Protein AF-D5GPK4-F1 (afdb_monomer_lite)

pLDDT: mean 75.56, std 11.12, range [36.12, 92.94]

Secondary structure (DSSP, 8-state):
--TTHHHHHHHHHHHHHHHHHHHHHHT---TT-BEEEE-TT-SSGGGTT-EEEEETTEEEEE-TT-SS--B---EEETTEEEEEPTT--TT-EEEEEEEEPSSSTTEEEEEEEESSPPTT-B---EEEEE-TTS-EEEEETTB--EEEEE-SSTT-EEEEEEE--TTS-BS----EEEE----

Organism: Tuber melanosporum (strain Mel28) (NCBI:txid656061)

Sequence (183 aa):
MNLQRPHYLFSLLLLLILHTASTTARCTINYNTSFSLTTDRSLNPDLNNLHPYLSNSQLTISPPDRPFPVSVIPFFRGGSIYRYADGGAPEDLEQGYLEKNPGGPDTGYVFKFSSRVPTGAITGRFEIGCSEQGRHILSLNGDLRWQACRGGYRREWRISRGVSDRDCPAADLWFWIDYVRPL

Radius of gyration: 19.68 Å; chains: 1; bounding box: 43×66×55 Å

Structure (mmCIF, N/CA/C/O backbone):
data_AF-D5GPK4-F1
#
_entry.id   AF-D5GPK4-F1
#
loop_
_atom_site.group_PDB
_atom_site.id
_atom_site.type_symbol
_atom_site.label_atom_id
_atom_site.label_alt_id
_atom_site.label_comp_id
_atom_site.label_asym_id
_atom_site.label_entity_id
_atom_site.label_seq_id
_atom_site.pdbx_PDB_ins_code
_atom_site.Cartn_x
_atom_site.Cartn_y
_atom_site.Cartn_z
_atom_site.occupancy
_atom_site.B_iso_or_equiv
_atom_site.auth_seq_id
_atom_site.auth_comp_id
_atom_site.auth_asym_id
_atom_site.auth_atom_id
_atom_site.pdbx_PDB_model_num
ATOM 1 N N . MET A 1 1 ? -22.801 -46.225 34.393 1.00 42.22 1 MET A N 1
ATOM 2 C CA . MET A 1 1 ? -23.344 -45.051 33.671 1.00 42.22 1 MET A CA 1
ATOM 3 C C . MET A 1 1 ? -22.300 -43.943 33.729 1.00 42.22 1 MET A C 1
ATOM 5 O O . MET A 1 1 ? -22.024 -43.443 34.808 1.00 42.22 1 MET A O 1
ATOM 9 N N . ASN A 1 2 ? -21.646 -43.642 32.603 1.00 47.47 2 ASN A N 1
ATOM 10 C CA . ASN A 1 2 ? -20.556 -42.660 32.522 1.00 47.47 2 ASN A CA 1
ATOM 11 C C . ASN A 1 2 ? -21.124 -41.241 32.359 1.00 47.47 2 ASN A C 1
ATOM 13 O O . ASN A 1 2 ? -21.414 -40.809 31.247 1.00 47.47 2 ASN A O 1
ATOM 17 N N . LEU A 1 3 ? -21.281 -40.522 33.473 1.00 51.38 3 LEU A N 1
ATOM 18 C CA . LEU A 1 3 ? -21.814 -39.151 33.539 1.00 51.38 3 LEU A CA 1
ATOM 19 C C . LEU A 1 3 ? -20.760 -38.043 33.319 1.00 51.38 3 LEU A C 1
ATOM 21 O O . LEU A 1 3 ? -21.053 -36.874 33.528 1.00 51.38 3 LEU A O 1
ATOM 25 N N . GLN A 1 4 ? -19.544 -38.366 32.866 1.00 55.06 4 GLN A N 1
ATOM 26 C CA . GLN A 1 4 ? -18.461 -37.380 32.698 1.00 55.06 4 GLN A CA 1
ATOM 27 C C . GLN A 1 4 ? -18.470 -36.611 31.361 1.00 55.06 4 GLN A C 1
ATOM 29 O O . GLN A 1 4 ? -17.763 -35.618 31.226 1.00 55.06 4 GLN A O 1
ATOM 34 N N . ARG A 1 5 ? -19.273 -37.007 30.363 1.00 53.59 5 ARG A N 1
ATOM 35 C CA . ARG A 1 5 ? -19.280 -36.369 29.026 1.00 53.59 5 ARG A CA 1
ATOM 36 C C . ARG A 1 5 ? -19.838 -34.931 28.914 1.00 53.59 5 ARG A C 1
ATOM 38 O O . ARG A 1 5 ? -19.325 -34.214 28.055 1.00 53.59 5 ARG A O 1
ATOM 45 N N . PRO A 1 6 ? -20.834 -34.461 29.695 1.00 58.91 6 PRO A N 1
ATOM 46 C CA . PRO A 1 6 ? -21.423 -33.139 29.455 1.00 58.91 6 PRO A CA 1
ATOM 47 C C . PRO A 1 6 ? -20.494 -31.989 29.872 1.00 58.91 6 PRO A C 1
ATOM 49 O O . PRO A 1 6 ? -20.529 -30.924 29.258 1.00 58.91 6 PRO A O 1
ATOM 52 N N . HIS A 1 7 ? -19.615 -32.206 30.857 1.00 61.06 7 HIS A N 1
ATOM 53 C CA . HIS A 1 7 ? -18.689 -31.174 31.332 1.00 61.06 7 HIS A CA 1
ATOM 54 C C . HIS A 1 7 ? -17.600 -30.837 30.309 1.00 61.06 7 HIS A C 1
ATOM 56 O O . HIS A 1 7 ? -17.325 -29.661 30.091 1.00 61.06 7 HIS A O 1
ATOM 62 N N . TYR A 1 8 ? -17.046 -31.833 29.609 1.00 65.88 8 TYR A N 1
ATOM 63 C CA . TYR A 1 8 ? -16.030 -31.585 28.580 1.00 65.88 8 TYR A CA 1
ATOM 64 C C . TYR A 1 8 ? -16.583 -30.801 27.387 1.00 65.88 8 TYR A C 1
ATOM 66 O O . TYR A 1 8 ? -15.912 -29.897 26.900 1.00 65.88 8 TYR A O 1
ATOM 74 N N . LEU A 1 9 ? -17.812 -31.099 26.947 1.00 71.38 9 LEU A N 1
ATOM 75 C CA . LEU A 1 9 ? -18.463 -30.371 25.852 1.00 71.38 9 LEU A CA 1
ATOM 76 C C . LEU A 1 9 ? -18.756 -28.916 26.231 1.00 71.38 9 LEU A C 1
ATOM 78 O O . LEU A 1 9 ? -18.518 -28.019 25.428 1.00 71.38 9 LEU A O 1
ATOM 82 N N . PHE A 1 10 ? -19.215 -28.676 27.462 1.00 74.31 10 PHE A N 1
ATOM 83 C CA . PHE A 1 10 ? -19.476 -27.325 27.955 1.00 74.31 10 PHE A CA 1
ATOM 84 C C . PHE A 1 10 ? -18.188 -26.497 28.077 1.00 74.31 10 PHE A C 1
ATOM 86 O O . PHE A 1 10 ? -18.151 -25.353 27.630 1.00 74.31 10 PHE A O 1
ATOM 93 N N . SER A 1 11 ? -17.106 -27.079 28.606 1.00 74.25 11 SER A N 1
ATOM 94 C CA . SER A 1 11 ? -15.801 -26.408 28.686 1.00 74.25 11 SER A CA 1
ATOM 95 C C . SER A 1 11 ? -15.209 -26.104 27.308 1.00 74.25 11 SER A C 1
ATOM 97 O O . SER A 1 11 ? -14.670 -25.016 27.112 1.00 74.25 11 SER A O 1
ATOM 99 N N . LEU A 1 12 ? -15.338 -27.022 26.342 1.00 77.00 12 LEU A N 1
ATOM 100 C CA . LEU A 1 12 ? -14.876 -26.797 24.968 1.00 77.00 12 LEU A CA 1
ATOM 101 C C . LEU A 1 12 ? -15.657 -25.662 24.296 1.00 77.00 12 LEU A C 1
ATOM 103 O O . LEU A 1 12 ? -15.060 -24.796 23.661 1.00 77.00 12 LEU A O 1
ATOM 107 N N . LEU A 1 13 ? -16.981 -25.641 24.478 1.00 77.62 13 LEU A N 1
ATOM 108 C CA . LEU A 1 13 ? -17.852 -24.593 23.953 1.00 77.62 13 LEU A CA 1
ATOM 109 C C . LEU A 1 13 ? -17.501 -23.225 24.555 1.00 77.62 13 LEU A C 1
ATOM 111 O O . LEU A 1 13 ? -17.383 -22.247 23.824 1.00 77.62 13 LEU A O 1
ATOM 115 N N . LEU A 1 14 ? -17.274 -23.157 25.871 1.00 75.81 14 LEU A N 1
ATOM 116 C CA . LEU A 1 14 ? -16.896 -21.917 26.550 1.00 75.81 14 LEU A CA 1
ATOM 117 C C . LEU A 1 14 ? -15.541 -21.391 26.051 1.00 75.81 14 LEU A C 1
ATOM 119 O O . LEU A 1 14 ? -15.401 -20.200 25.778 1.00 75.81 14 LEU A O 1
ATOM 123 N N . LEU A 1 15 ? -14.559 -22.283 25.879 1.00 73.50 15 LEU A N 1
ATOM 124 C CA . LEU A 1 15 ? -13.250 -21.950 25.315 1.00 73.50 15 LEU A CA 1
ATOM 125 C C . LEU A 1 15 ? -13.370 -21.438 23.876 1.00 73.50 15 LEU A C 1
ATOM 127 O O . LEU A 1 15 ? -12.756 -20.424 23.553 1.00 73.50 15 LEU A O 1
ATOM 131 N N . LEU A 1 16 ? -14.184 -22.078 23.034 1.00 70.94 16 LEU A N 1
ATOM 132 C CA . LEU A 1 16 ? -14.462 -21.632 21.663 1.00 70.94 16 LEU A CA 1
ATOM 133 C C . LEU A 1 16 ? -15.121 -20.244 21.630 1.00 70.94 16 LEU A C 1
ATOM 135 O O . LEU A 1 16 ? -14.704 -19.383 20.855 1.00 70.94 16 LEU A O 1
ATOM 139 N N . ILE A 1 17 ? -16.105 -19.987 22.496 1.00 68.31 17 ILE A N 1
ATOM 140 C CA . ILE A 1 17 ? -16.771 -18.678 22.591 1.00 68.31 17 ILE A CA 1
ATOM 141 C C . ILE A 1 17 ? -15.781 -17.595 23.045 1.00 68.31 17 ILE A C 1
ATOM 143 O O . ILE A 1 17 ? -15.746 -16.509 22.474 1.00 68.31 17 ILE A O 1
ATOM 147 N N . LEU A 1 18 ? -14.925 -17.891 24.024 1.00 67.25 18 LEU A N 1
ATOM 148 C CA . LEU A 1 18 ? -13.901 -16.953 24.496 1.00 67.25 18 LEU A CA 1
ATOM 149 C C . LEU A 1 18 ? -12.843 -16.659 23.419 1.00 67.25 18 LEU A C 1
ATOM 151 O O . LEU A 1 18 ? -12.446 -15.505 23.250 1.00 67.25 18 LEU A O 1
ATOM 155 N N . HIS A 1 19 ? -12.418 -17.671 22.657 1.00 64.00 19 HIS A N 1
ATOM 156 C CA . HIS A 1 19 ? -11.466 -17.495 21.555 1.00 64.00 19 HIS A CA 1
ATOM 157 C C . HIS A 1 19 ? -12.067 -16.691 20.399 1.00 64.00 19 HIS A C 1
ATOM 159 O O . HIS A 1 19 ? -11.420 -15.771 19.895 1.00 64.00 19 HIS A O 1
ATOM 165 N N . THR A 1 20 ? -13.308 -16.990 20.003 1.00 61.09 20 THR A N 1
ATOM 166 C CA . THR A 1 20 ? -14.013 -16.231 18.958 1.00 61.09 20 THR A CA 1
ATOM 167 C C . THR A 1 20 ? -14.243 -14.788 19.396 1.00 61.09 20 THR A C 1
ATOM 169 O O . THR A 1 20 ? -13.838 -13.880 18.688 1.00 61.09 20 THR A O 1
ATOM 172 N N . ALA A 1 21 ? -14.758 -14.532 20.601 1.00 60.59 21 ALA A N 1
ATOM 173 C CA . ALA A 1 21 ? -14.941 -13.165 21.095 1.00 60.59 21 ALA A CA 1
ATOM 174 C C . ALA A 1 21 ? -13.620 -12.372 21.162 1.00 60.59 21 ALA A C 1
ATOM 176 O O . ALA A 1 21 ? -13.580 -11.200 20.788 1.00 60.59 21 ALA A O 1
ATOM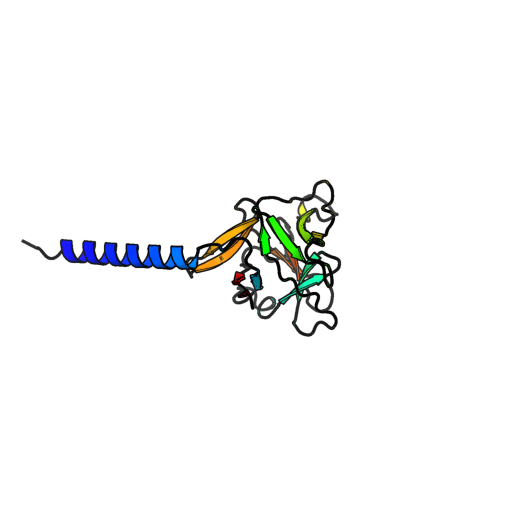 177 N N . SER A 1 22 ? -12.524 -13.009 21.595 1.00 62.12 22 SER A N 1
ATOM 178 C CA . SER A 1 22 ? -11.206 -12.367 21.667 1.00 62.12 22 SER A CA 1
ATOM 179 C C . SER A 1 22 ? -10.635 -12.040 20.286 1.00 62.12 22 SER A C 1
ATOM 181 O O . SER A 1 22 ? -10.088 -10.955 20.090 1.00 62.12 22 SER A O 1
ATOM 183 N N . THR A 1 23 ? -10.785 -12.947 19.319 1.00 59.53 23 THR A N 1
ATOM 184 C CA . THR A 1 23 ? -10.353 -12.706 17.937 1.00 59.53 23 THR A CA 1
ATOM 185 C C . THR A 1 23 ? -11.205 -11.626 17.283 1.00 59.53 23 THR A C 1
ATOM 187 O O . THR A 1 23 ? -10.639 -10.659 16.792 1.00 59.53 23 THR A O 1
ATOM 190 N N . THR A 1 24 ? -12.535 -11.671 17.379 1.00 61.38 24 THR A N 1
ATOM 191 C CA . THR A 1 24 ? -13.408 -10.634 16.797 1.00 61.38 24 THR A CA 1
ATOM 192 C C . THR A 1 24 ? -13.135 -9.242 17.382 1.00 61.38 24 THR A C 1
ATOM 194 O O . THR A 1 24 ? -13.095 -8.260 16.642 1.00 61.38 24 THR A O 1
ATOM 197 N N . ALA A 1 25 ? -12.866 -9.145 18.689 1.00 60.66 25 ALA A N 1
ATOM 198 C CA . ALA A 1 25 ? -12.486 -7.887 19.338 1.00 60.66 25 ALA A CA 1
ATOM 199 C C . ALA A 1 25 ? -11.123 -7.353 18.858 1.00 60.66 25 ALA A C 1
ATOM 201 O O . ALA A 1 25 ? -10.972 -6.151 18.653 1.00 60.66 25 ALA A O 1
ATOM 202 N N . ARG A 1 26 ? -10.136 -8.234 18.636 1.00 65.38 26 ARG A N 1
ATOM 203 C CA . ARG A 1 26 ? -8.839 -7.865 18.033 1.00 65.38 26 ARG A CA 1
ATOM 204 C C . ARG A 1 26 ? -8.973 -7.474 16.561 1.00 65.38 26 ARG A C 1
ATOM 206 O O . ARG A 1 26 ? -8.216 -6.633 16.093 1.00 65.38 26 ARG A O 1
ATOM 213 N N . CYS A 1 27 ? -9.952 -8.055 15.872 1.00 69.88 27 CYS A N 1
ATOM 214 C CA . CYS A 1 27 ? -10.194 -7.887 14.444 1.00 69.88 27 CYS A CA 1
ATOM 215 C C . CYS A 1 27 ? -11.227 -6.791 14.108 1.00 69.88 27 CYS A C 1
ATOM 217 O O . CYS A 1 27 ? -11.810 -6.792 13.022 1.00 69.88 27 CYS A O 1
ATOM 219 N N . THR A 1 28 ? -11.532 -5.888 15.046 1.00 70.75 28 THR A N 1
ATOM 220 C CA . THR A 1 28 ? -12.507 -4.817 14.805 1.00 70.75 28 THR A CA 1
ATOM 221 C C . THR A 1 28 ? -11.815 -3.632 14.137 1.00 70.75 28 THR A C 1
ATOM 223 O O . THR A 1 28 ? -10.932 -2.999 14.715 1.00 70.75 28 THR A O 1
ATOM 226 N N . ILE A 1 29 ? -12.243 -3.321 12.912 1.00 67.12 29 ILE A N 1
ATOM 227 C CA . ILE A 1 29 ? -11.733 -2.189 12.134 1.00 67.12 29 ILE A CA 1
ATOM 228 C C . ILE A 1 29 ? -12.240 -0.882 12.739 1.00 67.12 29 ILE A C 1
ATOM 230 O O . ILE A 1 29 ? -13.447 -0.692 12.893 1.00 67.12 29 ILE A O 1
ATOM 234 N N . ASN A 1 30 ? -11.328 0.057 12.983 1.00 69.94 30 ASN A N 1
ATOM 235 C CA . ASN A 1 30 ? -11.688 1.437 13.276 1.00 69.94 30 ASN A CA 1
ATOM 236 C C . ASN A 1 30 ? -11.544 2.299 12.011 1.00 69.94 30 ASN A C 1
ATOM 238 O O . ASN A 1 30 ? -10.438 2.642 11.585 1.00 69.94 30 ASN A O 1
ATOM 242 N N . TYR A 1 31 ? -12.673 2.613 11.370 1.00 67.50 31 TYR A N 1
ATOM 243 C CA . TYR A 1 31 ? -12.700 3.507 10.212 1.00 67.50 31 TYR A CA 1
ATOM 244 C C . TYR A 1 31 ? -12.227 4.912 10.616 1.00 67.50 31 TYR A C 1
ATOM 246 O O . TYR A 1 31 ? -12.472 5.357 11.731 1.00 67.50 31 TYR A O 1
ATOM 254 N N . ASN A 1 32 ? -11.549 5.622 9.711 1.00 68.88 32 ASN A N 1
ATOM 255 C CA . ASN A 1 32 ? -10.884 6.907 9.971 1.00 68.88 32 ASN A CA 1
ATOM 256 C C . ASN A 1 32 ? -9.717 6.850 10.971 1.00 68.88 32 ASN A C 1
ATOM 258 O O . ASN A 1 32 ? -9.266 7.893 11.438 1.00 68.88 32 ASN A O 1
ATOM 262 N N . THR A 1 33 ? -9.202 5.659 11.284 1.00 72.94 33 THR A N 1
ATOM 263 C CA . THR A 1 33 ? -7.963 5.521 12.056 1.00 72.94 33 THR A CA 1
ATOM 264 C C . THR A 1 33 ? -6.777 5.373 11.117 1.00 72.94 33 THR A C 1
ATOM 266 O O . THR A 1 33 ? -6.815 4.589 10.163 1.00 72.94 33 THR A O 1
ATOM 269 N N . SER A 1 34 ? -5.729 6.140 11.399 1.00 78.62 34 SER A N 1
ATOM 270 C CA . SER A 1 34 ? -4.450 6.023 10.716 1.00 78.62 34 SER A CA 1
ATOM 271 C C . SER A 1 34 ? -3.749 4.719 11.075 1.00 78.62 34 SER A C 1
ATOM 273 O O . SER A 1 34 ? -3.869 4.201 12.187 1.00 78.62 34 SER A O 1
ATOM 275 N N . PHE A 1 35 ? -2.981 4.18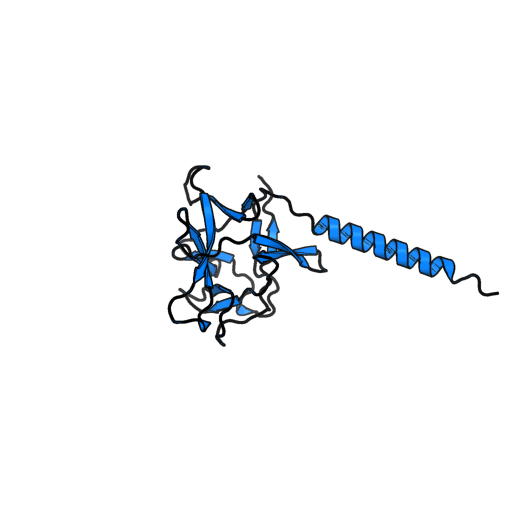1 10.143 1.00 78.19 35 PHE A N 1
ATOM 276 C CA . PHE A 1 35 ? -2.229 2.955 10.354 1.00 78.19 35 PHE A CA 1
ATOM 277 C C . PHE A 1 35 ? -0.889 3.003 9.635 1.00 78.19 35 PHE A C 1
ATOM 279 O O . PHE A 1 35 ? -0.688 3.814 8.738 1.00 78.19 35 PHE A O 1
ATOM 286 N N . SER A 1 36 ? 0.022 2.126 10.037 1.00 79.31 36 SER A N 1
ATOM 287 C CA . SER A 1 36 ? 1.260 1.855 9.316 1.00 79.31 36 SER A CA 1
ATOM 288 C C . SER A 1 36 ? 1.174 0.490 8.646 1.00 79.31 36 SER A C 1
ATOM 290 O O . SER A 1 36 ? 0.587 -0.440 9.201 1.00 79.31 36 SER A O 1
ATOM 292 N N . LEU A 1 37 ? 1.763 0.379 7.457 1.00 78.81 37 LEU A N 1
ATOM 293 C CA . LEU A 1 37 ? 1.979 -0.893 6.776 1.00 78.81 37 LEU A CA 1
ATOM 294 C C . LEU A 1 37 ? 3.328 -1.450 7.227 1.00 78.81 37 LEU A C 1
ATOM 296 O O . LEU A 1 37 ? 4.352 -0.822 6.978 1.00 78.81 37 LEU A O 1
ATOM 300 N N . THR A 1 38 ? 3.352 -2.614 7.865 1.00 75.62 38 THR A N 1
ATOM 301 C CA . THR A 1 38 ? 4.600 -3.247 8.312 1.00 75.62 38 THR A CA 1
ATOM 302 C C . THR A 1 38 ? 4.812 -4.592 7.634 1.00 75.62 38 THR A C 1
ATOM 304 O O . THR A 1 38 ? 3.870 -5.276 7.228 1.00 75.62 38 THR A O 1
ATOM 307 N N . THR A 1 39 ? 6.081 -4.960 7.477 1.00 75.00 39 THR A N 1
ATOM 308 C CA . THR A 1 39 ? 6.520 -6.235 6.888 1.00 75.00 39 THR A CA 1
ATOM 309 C C . THR A 1 39 ? 7.107 -7.179 7.934 1.00 75.00 39 THR A C 1
ATOM 311 O O . THR A 1 39 ? 7.683 -8.211 7.591 1.00 75.00 39 THR A O 1
ATOM 314 N N . ASP A 1 40 ? 6.947 -6.846 9.218 1.00 67.62 40 ASP A N 1
ATOM 315 C CA . ASP A 1 40 ? 7.490 -7.618 10.328 1.00 67.62 40 ASP A CA 1
ATOM 316 C C . ASP A 1 40 ? 6.913 -9.033 10.344 1.00 67.62 40 ASP A C 1
ATOM 318 O O . ASP A 1 40 ? 5.692 -9.222 10.397 1.00 67.62 40 ASP A O 1
ATOM 322 N N . ARG A 1 41 ? 7.811 -10.025 10.384 1.00 70.12 41 ARG A N 1
ATOM 323 C CA . ARG A 1 41 ? 7.522 -11.469 10.299 1.00 70.12 41 ARG A CA 1
ATOM 324 C C . ARG A 1 41 ? 7.180 -11.956 8.891 1.00 70.12 41 ARG A C 1
ATOM 326 O O . ARG A 1 41 ? 6.444 -12.932 8.748 1.00 70.12 41 ARG A O 1
ATOM 333 N N . SER A 1 42 ? 7.720 -11.314 7.857 1.00 71.62 42 SER A N 1
ATOM 334 C CA . SER A 1 42 ? 7.746 -11.932 6.532 1.00 71.62 42 SER A CA 1
ATOM 335 C C . SER A 1 42 ? 8.600 -13.203 6.571 1.00 71.62 42 SER A C 1
ATOM 337 O O . SER A 1 42 ? 9.646 -13.242 7.229 1.00 71.62 42 SER A O 1
ATOM 339 N N . LEU A 1 43 ? 8.162 -14.239 5.846 1.00 72.75 43 LEU A N 1
ATOM 340 C CA . LEU A 1 43 ? 8.967 -15.448 5.634 1.00 72.75 43 LEU A CA 1
ATOM 341 C C . LEU A 1 43 ? 10.203 -15.157 4.769 1.00 72.75 43 LEU A C 1
ATOM 343 O O . LEU A 1 43 ? 11.175 -15.907 4.820 1.00 72.75 43 LEU A O 1
ATOM 347 N N . ASN A 1 44 ? 10.199 -14.043 4.028 1.00 76.12 44 ASN A N 1
ATOM 348 C CA . ASN A 1 44 ? 11.382 -13.532 3.360 1.00 76.12 44 ASN A CA 1
ATOM 349 C C . ASN A 1 44 ? 12.173 -12.610 4.315 1.00 76.12 44 ASN A C 1
ATOM 351 O O . ASN A 1 44 ? 11.716 -11.503 4.617 1.00 76.12 44 ASN A O 1
ATOM 355 N N . PRO A 1 45 ? 13.371 -13.020 4.774 1.00 78.62 45 PRO A N 1
ATOM 356 C CA . PRO A 1 45 ? 14.147 -12.251 5.741 1.00 78.62 45 PRO A CA 1
ATOM 357 C C . PRO A 1 45 ? 14.599 -10.883 5.220 1.00 78.62 45 PRO A C 1
ATOM 359 O O . PRO A 1 45 ? 14.728 -9.963 6.025 1.00 78.62 45 PRO A O 1
ATOM 362 N N . ASP A 1 46 ? 14.771 -10.717 3.903 1.00 79.81 46 ASP A N 1
ATOM 363 C CA . ASP A 1 46 ? 15.185 -9.446 3.289 1.00 79.81 46 ASP A CA 1
ATOM 364 C C . ASP A 1 46 ? 14.126 -8.342 3.424 1.00 79.81 46 ASP A C 1
ATOM 366 O O . ASP A 1 46 ? 14.422 -7.169 3.194 1.00 79.81 46 ASP A O 1
ATOM 370 N N . LEU A 1 47 ? 12.886 -8.721 3.746 1.00 78.50 47 LEU A N 1
ATOM 371 C CA . LEU A 1 47 ? 11.751 -7.809 3.862 1.00 78.50 47 LEU A CA 1
ATOM 372 C C . LEU A 1 47 ? 11.491 -7.382 5.307 1.00 78.50 47 LEU A C 1
ATOM 374 O O . LEU A 1 47 ? 10.734 -6.440 5.528 1.00 78.50 47 LEU A O 1
ATOM 378 N N . ASN A 1 48 ? 12.104 -8.045 6.289 1.00 79.44 48 ASN A N 1
ATOM 379 C CA . ASN A 1 48 ? 11.944 -7.692 7.696 1.00 79.44 48 ASN A CA 1
ATOM 380 C C . ASN A 1 48 ? 12.696 -6.389 8.020 1.00 79.44 48 ASN A C 1
ATOM 382 O O . ASN A 1 48 ? 13.792 -6.153 7.510 1.00 79.44 48 ASN A O 1
ATOM 386 N N . ASN A 1 49 ? 12.134 -5.568 8.915 1.00 77.38 49 ASN A N 1
ATOM 387 C CA . ASN A 1 49 ? 12.660 -4.246 9.296 1.00 77.38 49 ASN A CA 1
ATOM 388 C C . ASN A 1 49 ? 12.686 -3.208 8.154 1.00 77.38 49 ASN A C 1
ATOM 390 O O . ASN A 1 49 ? 13.483 -2.268 8.182 1.00 77.38 49 ASN A O 1
ATOM 394 N N . LEU A 1 50 ? 11.840 -3.380 7.135 1.00 81.44 50 LEU A N 1
ATOM 395 C CA . LEU A 1 50 ? 11.602 -2.352 6.126 1.00 81.44 50 LEU A CA 1
ATOM 396 C C . LEU A 1 50 ? 10.379 -1.518 6.516 1.00 81.44 50 LEU A C 1
ATOM 398 O O . LEU A 1 50 ? 9.420 -2.023 7.097 1.00 81.44 50 LEU A O 1
ATOM 402 N N . HIS A 1 51 ? 10.405 -0.237 6.163 1.00 81.19 51 HIS A N 1
ATOM 403 C CA . HIS A 1 51 ? 9.325 0.704 6.445 1.00 81.19 51 HIS A CA 1
ATOM 404 C C . HIS A 1 51 ? 8.656 1.171 5.148 1.00 81.19 51 HIS A C 1
ATOM 406 O O . HIS A 1 51 ? 9.318 1.217 4.107 1.00 81.19 51 HIS A O 1
ATOM 412 N N . PRO A 1 52 ? 7.356 1.507 5.182 1.00 83.19 52 PRO A N 1
ATOM 413 C CA . PRO A 1 52 ? 6.634 1.984 4.014 1.00 83.19 52 PRO A CA 1
ATOM 414 C C . PRO A 1 52 ? 7.042 3.421 3.663 1.00 83.19 52 PRO A C 1
ATOM 416 O O . PRO A 1 52 ? 7.095 4.292 4.531 1.00 83.19 52 PRO A O 1
ATOM 419 N N . TYR A 1 53 ? 7.265 3.680 2.375 1.00 84.75 53 TYR A N 1
ATOM 420 C CA . TYR A 1 53 ? 7.619 4.996 1.833 1.00 84.75 53 TYR A CA 1
ATOM 421 C C . TYR A 1 53 ? 6.948 5.257 0.485 1.00 84.75 53 TYR A C 1
ATOM 423 O O . TYR A 1 53 ? 6.511 4.321 -0.189 1.00 84.75 53 TYR A O 1
ATOM 431 N N . LEU A 1 54 ? 6.907 6.528 0.069 1.00 85.56 54 LEU A N 1
ATOM 432 C CA . LEU A 1 54 ? 6.621 6.885 -1.321 1.00 85.56 54 LEU A CA 1
ATOM 433 C C . LEU A 1 54 ? 7.902 7.125 -2.129 1.00 85.56 54 LEU A C 1
ATOM 435 O O . LEU A 1 54 ? 8.798 7.885 -1.748 1.00 85.56 54 LEU A O 1
ATOM 439 N N . SER A 1 55 ? 7.949 6.502 -3.301 1.00 84.00 55 SER A N 1
ATOM 440 C CA . SER A 1 55 ? 8.969 6.677 -4.332 1.00 84.00 55 SER A CA 1
ATOM 441 C C . SER A 1 55 ? 8.249 7.071 -5.622 1.00 84.00 55 SER A C 1
ATOM 443 O O . SER A 1 55 ? 7.582 6.242 -6.230 1.00 84.00 55 SER A O 1
ATOM 445 N N . ASN A 1 56 ? 8.287 8.353 -6.011 1.00 84.44 56 ASN A N 1
ATOM 446 C CA . ASN A 1 56 ? 7.508 8.886 -7.146 1.00 84.44 56 ASN A CA 1
ATOM 447 C C . ASN A 1 56 ? 6.014 8.502 -7.086 1.00 84.44 56 ASN A C 1
ATOM 449 O O . ASN A 1 56 ? 5.477 7.895 -8.015 1.00 84.44 56 ASN A O 1
ATOM 453 N N . SER A 1 57 ? 5.358 8.797 -5.958 1.00 87.31 57 SER A N 1
ATOM 454 C CA . SER A 1 57 ? 3.957 8.431 -5.672 1.00 87.31 57 SER A CA 1
ATOM 455 C C . SER A 1 57 ? 3.672 6.928 -5.560 1.00 87.31 57 SER A C 1
ATOM 457 O O . SER A 1 57 ? 2.548 6.553 -5.236 1.00 87.31 57 SER A O 1
ATOM 459 N N . GLN A 1 58 ? 4.648 6.052 -5.797 1.00 89.06 58 GLN A N 1
ATOM 460 C CA . GLN A 1 58 ? 4.502 4.612 -5.626 1.00 89.06 58 GLN A CA 1
ATOM 461 C C . GLN A 1 58 ? 4.805 4.193 -4.192 1.00 89.06 58 GLN A C 1
ATOM 463 O O . GLN A 1 58 ? 5.819 4.596 -3.630 1.00 89.06 58 GLN A O 1
ATOM 468 N N . LEU A 1 59 ? 3.941 3.352 -3.625 1.00 87.62 59 LEU A N 1
ATOM 469 C CA . LEU A 1 59 ? 4.172 2.712 -2.342 1.00 87.62 59 LEU A CA 1
ATOM 470 C C . LEU A 1 59 ? 5.287 1.672 -2.471 1.00 87.62 59 LEU A C 1
ATOM 472 O O . LEU A 1 59 ? 5.206 0.706 -3.242 1.00 87.62 59 LEU A O 1
ATOM 476 N N . THR A 1 60 ? 6.314 1.865 -1.662 1.00 86.81 60 THR A N 1
ATOM 477 C CA . THR A 1 60 ? 7.475 0.991 -1.560 1.00 86.81 60 THR A CA 1
ATOM 478 C C . THR A 1 60 ? 7.749 0.647 -0.106 1.00 86.81 60 THR A C 1
ATOM 480 O O . THR A 1 60 ? 7.221 1.283 0.802 1.00 86.81 60 THR A O 1
ATOM 483 N N . ILE A 1 61 ? 8.606 -0.342 0.114 1.00 83.19 61 ILE A N 1
ATOM 484 C CA . ILE A 1 61 ? 9.208 -0.641 1.411 1.00 83.19 61 ILE A CA 1
ATOM 485 C C . ILE A 1 61 ? 10.725 -0.515 1.287 1.00 83.19 61 ILE A C 1
ATOM 487 O O . ILE A 1 61 ? 11.328 -0.996 0.321 1.00 83.19 61 ILE A O 1
ATOM 491 N N . SER A 1 62 ? 11.336 0.182 2.237 1.00 82.69 62 SER A N 1
ATOM 492 C CA . SER A 1 62 ? 12.751 0.555 2.185 1.00 82.69 62 SER A CA 1
ATOM 493 C C . SER A 1 62 ? 13.384 0.468 3.574 1.00 82.69 62 SER A C 1
ATOM 495 O O . SER A 1 62 ? 12.672 0.562 4.577 1.00 82.69 62 SER A O 1
ATOM 497 N N . PRO A 1 63 ? 14.718 0.339 3.659 1.00 81.56 63 PRO A N 1
ATOM 498 C CA . PRO A 1 63 ? 15.431 0.528 4.914 1.00 81.56 63 PRO A CA 1
ATOM 499 C C 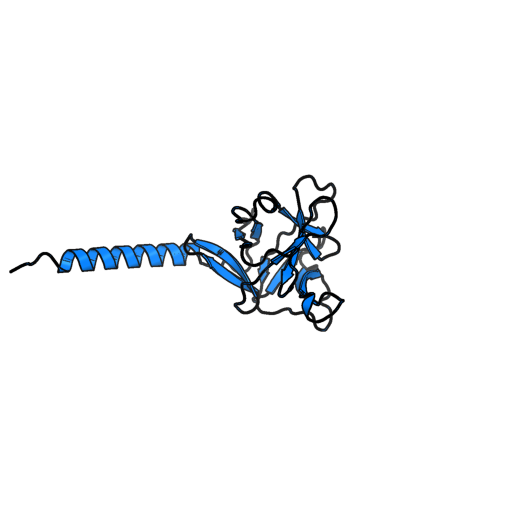. PRO A 1 63 ? 15.167 1.919 5.535 1.00 81.56 63 PRO A C 1
ATOM 501 O O . PRO A 1 63 ? 14.938 2.885 4.797 1.00 81.56 63 PRO A O 1
ATOM 504 N N . PRO A 1 64 ? 15.207 2.045 6.876 1.00 72.25 64 PRO A N 1
ATOM 505 C CA . PRO A 1 64 ? 14.887 3.290 7.584 1.00 72.25 64 PRO A CA 1
ATOM 506 C C . PRO A 1 64 ? 15.904 4.423 7.378 1.00 72.25 64 PRO A C 1
ATOM 508 O O . PRO A 1 64 ? 15.595 5.576 7.663 1.00 72.25 64 PRO A O 1
ATOM 511 N N . ASP A 1 65 ? 17.108 4.132 6.881 1.00 71.50 65 ASP A N 1
ATOM 512 C CA . ASP A 1 65 ? 18.203 5.091 6.671 1.00 71.50 65 ASP A CA 1
ATOM 513 C C . ASP A 1 65 ? 18.050 5.942 5.393 1.00 71.50 65 ASP A C 1
ATOM 515 O O . ASP A 1 65 ? 19.003 6.581 4.935 1.00 71.50 65 ASP A O 1
ATOM 519 N N . ARG A 1 66 ? 16.853 5.975 4.791 1.00 66.62 66 ARG A N 1
ATOM 520 C CA . ARG A 1 66 ? 16.602 6.763 3.581 1.00 66.62 66 ARG A CA 1
ATOM 521 C C . ARG A 1 66 ? 16.727 8.266 3.893 1.00 66.62 66 ARG A C 1
ATOM 523 O O . ARG A 1 66 ? 16.073 8.747 4.813 1.00 66.62 66 ARG A O 1
ATOM 530 N N . PRO A 1 67 ? 17.479 9.044 3.090 1.00 59.16 67 PRO A N 1
ATOM 531 C CA . PRO A 1 67 ? 17.716 10.468 3.357 1.00 59.16 67 PRO A CA 1
ATOM 532 C C . PRO A 1 67 ? 16.473 11.357 3.194 1.00 59.16 67 PRO A C 1
ATOM 534 O O . PRO A 1 67 ? 16.441 12.460 3.729 1.00 59.16 67 PRO A O 1
ATOM 537 N N . PHE A 1 68 ? 15.446 10.883 2.479 1.00 61.25 68 PHE A N 1
ATOM 538 C CA . PHE A 1 68 ? 14.178 11.591 2.272 1.00 61.25 68 PHE A CA 1
ATOM 539 C C . PHE A 1 68 ? 13.003 10.641 2.552 1.00 61.25 68 PHE A C 1
ATOM 541 O O . PHE A 1 68 ? 12.423 10.068 1.618 1.00 61.25 68 PHE A O 1
ATOM 548 N N . PRO A 1 69 ? 12.696 10.379 3.835 1.00 58.94 69 PRO A N 1
ATOM 549 C CA . PRO A 1 69 ? 11.598 9.506 4.209 1.00 58.94 69 PRO A CA 1
ATOM 550 C C . PRO A 1 69 ? 10.268 10.239 3.997 1.00 58.94 69 PRO A C 1
ATOM 552 O O . PRO A 1 69 ? 9.812 10.971 4.870 1.00 58.94 69 PRO A O 1
ATOM 555 N N . VAL A 1 70 ? 9.617 10.025 2.852 1.00 66.56 70 VAL A N 1
ATOM 556 C CA . VAL A 1 70 ? 8.186 10.339 2.725 1.00 66.56 70 VAL A CA 1
ATOM 557 C C . VAL A 1 70 ? 7.421 9.225 3.425 1.00 66.56 70 VAL A C 1
ATOM 559 O O . VAL A 1 70 ? 7.130 8.188 2.825 1.00 66.56 70 VAL A O 1
ATOM 562 N N . SER A 1 71 ? 7.191 9.405 4.727 1.00 67.94 71 SER A N 1
ATOM 563 C CA . SER A 1 71 ? 6.424 8.460 5.536 1.00 67.94 71 SER A CA 1
ATOM 564 C C . SER A 1 71 ? 5.007 8.338 4.983 1.00 67.94 71 SER A C 1
ATOM 566 O O . SER A 1 71 ? 4.360 9.338 4.662 1.00 67.94 71 SER A O 1
ATOM 568 N N . VAL A 1 72 ? 4.511 7.107 4.865 1.00 77.50 72 VAL A N 1
ATOM 569 C CA . VAL A 1 72 ? 3.132 6.841 4.451 1.00 77.50 72 VAL A CA 1
ATOM 570 C C . VAL A 1 72 ? 2.331 6.521 5.698 1.00 77.50 72 VAL A C 1
ATOM 572 O O . VAL A 1 72 ? 2.409 5.408 6.207 1.00 77.50 72 VAL A O 1
ATOM 575 N N . ILE A 1 73 ? 1.559 7.494 6.184 1.00 84.81 73 ILE A N 1
ATOM 576 C CA . ILE A 1 73 ? 0.556 7.269 7.231 1.00 84.81 73 ILE A CA 1
ATOM 577 C C . ILE A 1 73 ? -0.828 7.273 6.565 1.00 84.81 73 ILE A C 1
ATOM 579 O O . ILE A 1 73 ? -1.471 8.323 6.479 1.00 84.81 73 ILE A O 1
ATOM 583 N N . PRO A 1 74 ? -1.268 6.132 6.006 1.00 86.38 74 PRO A N 1
ATOM 584 C CA . PRO A 1 74 ? -2.594 6.000 5.431 1.00 86.38 74 PRO A CA 1
ATOM 585 C C . PRO A 1 74 ? -3.691 5.905 6.497 1.00 86.38 74 PRO A C 1
ATOM 587 O O . PRO A 1 74 ? -3.450 5.554 7.650 1.00 86.38 74 PRO A O 1
ATOM 590 N N . PHE A 1 75 ? -4.929 6.142 6.076 1.00 85.12 75 PHE A N 1
ATOM 591 C CA . PHE A 1 75 ? -6.142 5.888 6.845 1.00 85.12 75 PHE A CA 1
ATOM 592 C C . PHE A 1 75 ? -7.274 5.408 5.930 1.00 85.12 75 PHE A C 1
ATOM 594 O O . PHE A 1 75 ? -7.296 5.682 4.727 1.00 85.12 75 PHE A O 1
ATOM 601 N N . PHE A 1 76 ? -8.243 4.697 6.506 1.00 83.38 76 PHE A N 1
ATOM 602 C CA . PHE A 1 76 ? -9.433 4.251 5.780 1.00 83.38 76 PHE A CA 1
ATOM 603 C C . PHE A 1 76 ? -10.545 5.294 5.842 1.00 83.38 76 PHE A C 1
ATOM 605 O O . PHE A 1 76 ? -10.902 5.747 6.928 1.00 83.38 76 PHE A O 1
ATOM 612 N N . ARG A 1 77 ? -11.164 5.602 4.700 1.00 85.19 77 ARG A N 1
ATOM 613 C CA . ARG A 1 77 ? -12.380 6.425 4.610 1.00 85.19 77 ARG A CA 1
ATOM 614 C C . ARG A 1 77 ? -13.276 5.876 3.504 1.00 85.19 77 ARG A C 1
ATOM 616 O O . ARG A 1 77 ? -12.828 5.704 2.377 1.00 85.19 77 ARG A O 1
ATOM 623 N N . GLY A 1 78 ? -14.533 5.560 3.819 1.00 83.38 78 GLY A N 1
ATOM 624 C CA . GLY A 1 78 ? -15.499 5.069 2.823 1.00 83.38 78 GLY A CA 1
ATOM 625 C C . GLY A 1 78 ? -15.063 3.799 2.072 1.00 83.38 78 GLY A C 1
ATOM 626 O O . GLY A 1 78 ? -15.387 3.647 0.900 1.00 83.38 78 GLY A O 1
ATOM 627 N N . GLY A 1 79 ? -14.285 2.912 2.708 1.00 81.38 79 GLY A N 1
ATOM 628 C CA . GLY A 1 79 ? -13.744 1.704 2.065 1.00 81.38 79 GLY A CA 1
ATOM 629 C C . GLY A 1 79 ? -12.606 1.958 1.069 1.00 81.38 79 GLY A C 1
ATOM 630 O O . GLY A 1 79 ? -12.188 1.038 0.381 1.00 81.38 79 GLY A O 1
ATOM 631 N N . SER A 1 80 ? -12.101 3.187 0.982 1.00 86.56 80 SER A N 1
ATOM 632 C CA . SER A 1 80 ? -10.873 3.533 0.266 1.00 86.56 80 SER A CA 1
ATOM 633 C C . SER A 1 80 ? -9.761 3.870 1.255 1.00 86.56 80 SER A C 1
ATOM 635 O O . SER A 1 80 ? -10.022 4.159 2.427 1.00 86.56 80 SER A O 1
ATOM 637 N N . ILE A 1 81 ? -8.518 3.837 0.777 1.00 87.88 81 ILE A N 1
ATOM 638 C CA . ILE A 1 81 ? -7.357 4.287 1.543 1.00 87.88 81 ILE A CA 1
ATOM 639 C C . ILE A 1 81 ? -6.958 5.667 1.056 1.00 87.88 81 ILE A C 1
ATOM 641 O O . ILE A 1 81 ? -6.861 5.904 -0.147 1.00 87.88 81 ILE A O 1
ATOM 645 N N . TYR A 1 82 ? -6.698 6.553 2.005 1.00 89.50 82 TYR A N 1
ATOM 646 C CA . TYR A 1 82 ? -6.199 7.892 1.754 1.00 89.50 82 TYR A CA 1
ATOM 647 C C . TYR A 1 82 ? -4.977 8.164 2.613 1.00 89.50 82 TYR A C 1
ATOM 649 O O . TYR A 1 82 ? -4.746 7.491 3.616 1.00 89.50 82 TYR A O 1
ATOM 657 N N . ARG A 1 83 ? -4.224 9.186 2.235 1.00 89.44 83 ARG A N 1
ATOM 658 C CA . ARG A 1 83 ? -3.255 9.866 3.093 1.00 89.44 83 ARG A CA 1
ATOM 659 C C . ARG A 1 83 ? -3.404 11.370 2.903 1.00 89.44 83 ARG A C 1
ATOM 661 O O . ARG A 1 83 ? -3.961 11.812 1.898 1.00 89.44 83 ARG A O 1
ATOM 668 N N . TYR A 1 84 ? -2.888 12.136 3.852 1.00 86.56 84 TYR A N 1
ATOM 669 C CA . TYR A 1 84 ? -2.654 13.561 3.636 1.00 86.56 84 TYR A CA 1
ATOM 670 C C . TYR A 1 84 ? -1.381 13.729 2.802 1.00 86.56 84 TYR A C 1
ATOM 672 O O . TYR A 1 84 ? -0.393 13.029 3.047 1.00 86.56 84 TYR A O 1
ATOM 680 N N . ALA A 1 85 ? -1.410 14.616 1.807 1.00 84.44 85 ALA A N 1
ATOM 681 C CA . ALA A 1 85 ? -0.209 15.015 1.085 1.00 84.44 85 ALA A CA 1
ATOM 682 C C . ALA A 1 85 ? 0.803 15.644 2.059 1.00 84.44 85 ALA A C 1
ATOM 684 O O . ALA A 1 85 ? 0.423 16.270 3.052 1.00 84.44 85 ALA A O 1
ATOM 685 N N . ASP A 1 86 ? 2.101 15.484 1.795 1.00 77.50 86 ASP A N 1
ATOM 686 C CA . ASP A 1 86 ? 3.126 16.017 2.697 1.00 77.50 86 ASP A CA 1
ATOM 687 C C . ASP A 1 86 ? 3.063 17.546 2.735 1.00 77.50 86 ASP A C 1
ATOM 689 O O . ASP A 1 86 ? 3.147 18.206 1.700 1.00 77.50 86 ASP A O 1
ATOM 693 N N . GLY A 1 87 ? 2.910 18.109 3.937 1.00 71.44 87 GLY A N 1
ATOM 694 C CA . GLY A 1 87 ? 2.736 19.553 4.118 1.00 71.44 87 GLY A CA 1
ATOM 695 C C . GLY A 1 87 ? 1.423 20.109 3.550 1.00 71.44 87 GLY A C 1
ATOM 696 O O . GLY A 1 87 ? 1.259 21.326 3.525 1.00 71.44 87 GLY A O 1
ATOM 697 N N . GLY A 1 88 ? 0.513 19.239 3.101 1.00 65.44 88 GLY A N 1
ATOM 698 C CA . GLY A 1 88 ? -0.806 19.599 2.596 1.00 65.44 88 GLY A CA 1
ATOM 699 C C . GLY A 1 88 ? -1.808 19.867 3.716 1.00 65.44 88 GLY A C 1
ATOM 700 O O . GLY A 1 88 ? -1.652 19.414 4.855 1.00 65.44 88 GLY A O 1
ATOM 701 N N . ALA A 1 89 ? -2.854 20.614 3.382 1.00 74.38 89 ALA A N 1
ATOM 702 C CA . ALA A 1 89 ? -3.987 20.837 4.264 1.00 74.38 89 ALA A CA 1
ATOM 703 C C . ALA A 1 89 ? -4.890 19.580 4.325 1.00 74.38 89 ALA A C 1
ATOM 705 O O . ALA A 1 89 ? -4.732 18.658 3.520 1.00 74.38 89 ALA A O 1
ATOM 706 N N . PRO A 1 90 ? -5.844 19.481 5.271 1.00 71.25 90 PRO A N 1
ATOM 707 C CA . PRO A 1 90 ? -6.743 18.325 5.380 1.00 71.25 90 PRO A CA 1
ATOM 708 C C . PRO A 1 90 ? -7.547 17.994 4.106 1.00 71.25 90 PRO A C 1
ATOM 710 O O . PRO A 1 90 ? -8.016 16.865 3.943 1.00 71.25 90 PRO A O 1
ATOM 713 N N . GLU A 1 91 ? -7.721 18.973 3.221 1.00 78.19 91 GLU A N 1
ATOM 714 C CA . GLU A 1 91 ? -8.325 18.860 1.894 1.00 78.19 91 GLU A CA 1
ATOM 715 C C . GLU A 1 91 ? -7.397 18.253 0.827 1.00 78.19 91 GLU A C 1
ATOM 717 O O . GLU A 1 91 ? -7.892 17.702 -0.160 1.00 78.19 91 GLU A O 1
ATOM 722 N N . ASP A 1 92 ? -6.079 18.273 1.038 1.00 84.19 92 ASP A N 1
ATOM 723 C CA . ASP A 1 92 ? -5.068 17.738 0.121 1.00 84.19 92 ASP A CA 1
ATOM 724 C C . ASP A 1 92 ? -4.904 16.227 0.320 1.00 84.19 92 ASP A C 1
ATOM 726 O O . ASP A 1 92 ? -3.874 15.712 0.767 1.00 84.19 92 ASP A O 1
ATOM 730 N N . LEU A 1 93 ? -5.976 15.498 0.018 1.00 89.44 93 LEU A N 1
ATOM 731 C CA . LEU A 1 93 ? -6.021 14.048 0.135 1.00 89.44 93 LEU A CA 1
ATOM 732 C C . LEU A 1 93 ? -5.467 13.373 -1.111 1.00 89.44 93 LEU A C 1
ATOM 734 O O . LEU A 1 93 ? -5.894 13.632 -2.236 1.00 89.44 93 LEU A O 1
ATOM 738 N N . GLU A 1 94 ? -4.581 12.412 -0.887 1.00 92.69 94 GLU A N 1
ATOM 739 C CA . GLU A 1 94 ? -4.138 11.487 -1.917 1.00 92.69 94 GLU A CA 1
ATOM 740 C C . GLU A 1 94 ? -4.846 10.151 -1.724 1.00 92.69 94 GLU A C 1
ATOM 742 O O . GLU A 1 94 ? -4.770 9.541 -0.654 1.00 92.69 94 GLU A O 1
ATOM 747 N N . GLN A 1 95 ? -5.535 9.683 -2.761 1.00 92.94 95 GLN A N 1
ATOM 748 C CA . GLN A 1 95 ? -6.181 8.377 -2.745 1.00 92.94 95 GLN A CA 1
ATOM 749 C C . GLN A 1 95 ? -5.174 7.295 -3.125 1.00 92.94 95 GLN A C 1
ATOM 751 O O . GLN A 1 95 ? -4.380 7.466 -4.051 1.00 92.94 95 GLN A O 1
ATOM 756 N N . GLY A 1 96 ? -5.238 6.167 -2.426 1.00 91.88 96 GLY A N 1
ATOM 757 C CA . GLY A 1 96 ? -4.540 4.945 -2.785 1.00 91.88 96 GLY A CA 1
ATOM 758 C C . GLY A 1 96 ? -5.231 4.223 -3.947 1.00 91.88 96 GLY A C 1
ATOM 759 O O . GLY A 1 96 ? -6.445 4.020 -3.922 1.00 91.88 96 GLY A O 1
ATOM 760 N N . TYR A 1 97 ? -4.470 3.800 -4.954 1.00 92.50 97 TYR A N 1
ATOM 761 C CA . TYR A 1 97 ? -4.980 3.059 -6.112 1.00 92.50 97 TYR A CA 1
ATOM 762 C C . TYR A 1 97 ? -3.931 2.118 -6.702 1.00 92.50 97 TYR A C 1
ATOM 764 O O . TYR A 1 97 ? -2.7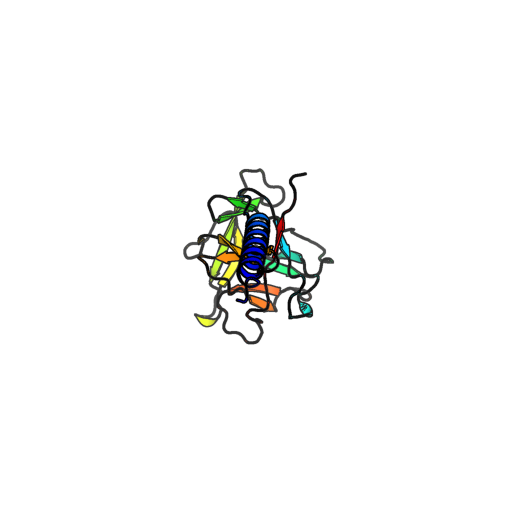29 2.299 -6.516 1.00 92.50 97 TYR A O 1
ATOM 772 N N . LEU A 1 98 ? -4.389 1.121 -7.458 1.00 91.56 98 LEU A N 1
ATOM 773 C CA . LEU A 1 98 ? -3.515 0.283 -8.270 1.00 91.56 98 LEU A CA 1
ATOM 774 C C . LEU A 1 98 ? -3.461 0.792 -9.710 1.00 91.56 98 LEU A C 1
ATOM 776 O O . LEU A 1 98 ? -4.492 0.912 -10.371 1.00 91.56 98 LEU A O 1
ATOM 780 N N . GLU A 1 99 ? -2.258 1.026 -10.215 1.00 91.88 99 GLU A N 1
ATOM 781 C CA . GLU A 1 99 ? -2.007 1.382 -11.612 1.00 91.88 99 GLU A CA 1
ATOM 782 C C . GLU A 1 99 ? -1.375 0.204 -12.350 1.00 91.88 99 GLU A C 1
ATOM 784 O O . GLU A 1 99 ? -0.504 -0.478 -11.810 1.00 91.88 99 GLU A O 1
ATOM 789 N N . LYS A 1 100 ? -1.819 -0.063 -13.581 1.00 89.25 100 LYS A N 1
ATOM 790 C CA . LYS A 1 100 ? -1.254 -1.139 -14.400 1.00 89.25 100 LYS A CA 1
ATOM 791 C C . LYS A 1 100 ? 0.195 -0.795 -14.751 1.00 89.25 100 LYS A C 1
ATOM 793 O O . LYS A 1 100 ? 0.453 0.272 -15.301 1.00 89.25 100 LYS A O 1
ATOM 798 N N . ASN A 1 101 ? 1.127 -1.712 -14.491 1.00 85.06 101 ASN A N 1
ATOM 799 C CA . ASN A 1 101 ? 2.495 -1.527 -14.966 1.00 85.06 101 ASN A CA 1
ATOM 800 C C . ASN A 1 101 ? 2.534 -1.602 -16.500 1.00 85.06 101 ASN A C 1
ATOM 802 O O . ASN A 1 101 ? 1.943 -2.521 -17.080 1.00 85.06 101 ASN A O 1
ATOM 806 N N . PRO A 1 102 ? 3.272 -0.709 -17.177 1.00 76.50 102 PRO A N 1
ATOM 807 C CA . PRO A 1 102 ? 3.518 -0.851 -18.606 1.00 76.50 102 PRO A CA 1
ATOM 808 C C . PRO A 1 102 ? 4.290 -2.152 -18.889 1.00 76.50 102 PRO A C 1
ATOM 810 O O . PRO A 1 102 ? 5.071 -2.603 -18.053 1.00 76.50 102 PRO A O 1
ATOM 813 N N . GLY A 1 103 ? 4.080 -2.754 -20.065 1.00 70.38 103 GLY A N 1
ATOM 814 C CA . GLY A 1 103 ? 4.853 -3.922 -20.523 1.00 70.38 103 GLY A CA 1
ATOM 815 C C . GLY A 1 103 ? 4.084 -5.239 -20.691 1.00 70.38 103 GLY A C 1
ATOM 816 O O . GLY A 1 103 ? 4.715 -6.257 -20.949 1.00 70.38 103 GLY A O 1
ATOM 817 N N . GLY A 1 104 ? 2.749 -5.241 -20.590 1.00 66.62 104 GLY A N 1
ATOM 818 C CA . GLY A 1 104 ? 1.907 -6.396 -20.945 1.00 66.62 104 GLY A CA 1
ATOM 819 C C . GLY A 1 104 ? 0.958 -6.866 -19.833 1.00 66.62 104 GLY A C 1
ATOM 820 O O . GLY A 1 104 ? 0.822 -6.203 -18.804 1.00 66.62 104 GLY A O 1
ATOM 821 N N . PRO A 1 105 ? 0.246 -7.992 -20.025 1.00 66.75 105 PRO A N 1
ATOM 822 C CA . PRO A 1 105 ? -0.686 -8.522 -19.026 1.00 66.75 105 PRO A CA 1
ATOM 823 C C . PRO A 1 105 ? 0.026 -8.991 -17.746 1.00 66.75 105 PRO A C 1
ATOM 825 O O . PRO A 1 105 ? -0.497 -8.784 -16.651 1.00 66.75 105 PRO A O 1
ATOM 828 N N . ASP A 1 106 ? 1.253 -9.487 -17.876 1.00 73.81 106 ASP A N 1
ATOM 829 C CA . ASP A 1 106 ? 2.011 -10.190 -16.831 1.00 73.81 106 ASP A CA 1
ATOM 830 C C . ASP A 1 106 ? 2.773 -9.272 -15.859 1.00 73.81 106 ASP A C 1
ATOM 832 O O . ASP A 1 106 ? 3.266 -9.703 -14.816 1.00 73.81 106 ASP A O 1
ATOM 836 N N . THR A 1 107 ? 2.828 -7.972 -16.155 1.00 78.19 107 THR A N 1
ATOM 837 C CA . THR A 1 107 ? 3.538 -6.963 -15.347 1.00 78.19 107 THR A CA 1
ATOM 838 C C . THR A 1 107 ? 2.778 -6.543 -14.086 1.00 78.19 107 THR A C 1
ATOM 840 O O . THR A 1 107 ? 3.288 -5.753 -13.287 1.00 78.19 107 THR A O 1
ATOM 843 N N . GLY A 1 108 ? 1.555 -7.056 -13.901 1.00 87.31 108 GLY A N 1
ATOM 844 C CA . GLY A 1 108 ? 0.695 -6.757 -12.759 1.00 87.31 108 GLY A CA 1
ATOM 845 C C . GLY A 1 108 ? 0.367 -5.270 -12.604 1.00 87.31 108 GLY A C 1
ATOM 846 O O . GLY A 1 108 ? 0.262 -4.536 -13.589 1.00 87.31 108 GLY A O 1
ATOM 847 N N . TYR A 1 109 ? 0.156 -4.854 -11.360 1.00 88.44 109 TYR A N 1
ATOM 848 C CA . TYR A 1 109 ? -0.207 -3.499 -10.955 1.00 88.44 109 TYR A CA 1
ATOM 849 C C . TYR A 1 109 ? 0.683 -3.027 -9.809 1.00 88.44 109 TYR A C 1
ATOM 851 O O . TYR A 1 109 ? 1.089 -3.845 -8.987 1.00 88.44 109 TYR A O 1
ATOM 859 N N . VAL A 1 110 ? 0.920 -1.721 -9.711 1.00 88.62 110 VAL A N 1
ATOM 860 C CA . VAL A 1 110 ? 1.650 -1.078 -8.608 1.00 88.62 110 VAL A CA 1
ATOM 861 C C . VAL A 1 110 ? 0.720 -0.249 -7.747 1.00 88.62 110 VAL A C 1
ATOM 863 O O . VAL A 1 110 ? -0.181 0.415 -8.257 1.00 88.62 110 VAL A O 1
ATOM 866 N N . PHE A 1 111 ? 0.949 -0.274 -6.437 1.00 88.81 111 PHE A N 1
ATOM 867 C CA . PHE A 1 111 ? 0.178 0.529 -5.497 1.00 88.81 111 PHE A CA 1
ATOM 868 C C . PHE A 1 111 ? 0.761 1.940 -5.398 1.00 88.81 111 PHE A C 1
ATOM 870 O O . PHE A 1 111 ? 1.951 2.105 -5.136 1.00 88.81 111 PHE A O 1
ATOM 877 N N . LYS A 1 112 ? -0.067 2.959 -5.633 1.00 91.81 112 LYS A N 1
ATOM 878 C CA . LYS A 1 112 ? 0.309 4.373 -5.649 1.00 91.81 112 LYS A CA 1
ATOM 879 C C . LYS A 1 112 ? -0.661 5.226 -4.838 1.00 91.81 112 LYS A C 1
ATOM 881 O O . LYS A 1 112 ? -1.796 4.821 -4.602 1.00 91.81 112 LYS A O 1
ATOM 886 N N . PHE A 1 113 ? -0.208 6.419 -4.469 1.00 91.62 113 PHE A N 1
ATOM 887 C CA . PHE A 1 113 ? -1.006 7.489 -3.877 1.00 91.62 113 PHE A CA 1
ATOM 888 C C . PHE A 1 113 ? -0.942 8.740 -4.750 1.00 91.62 113 PHE A C 1
ATOM 890 O O . PHE A 1 113 ? 0.132 9.115 -5.211 1.00 91.62 113 PHE A O 1
ATOM 897 N N . SER A 1 114 ? -2.080 9.384 -5.007 1.00 91.19 114 SER A N 1
ATOM 898 C CA . SER A 1 114 ? -2.108 10.682 -5.694 1.00 91.19 114 SER A CA 1
ATOM 899 C C . SER A 1 114 ? -3.413 11.430 -5.447 1.00 91.19 114 SER A C 1
ATOM 901 O O . SER A 1 114 ? -4.455 10.812 -5.222 1.00 91.19 114 SER A O 1
ATOM 903 N N . SER A 1 115 ? -3.372 12.757 -5.560 1.00 90.56 115 SER A N 1
ATOM 904 C CA . SER A 1 115 ? -4.560 13.621 -5.582 1.00 90.56 115 SER A CA 1
ATOM 905 C C . SER A 1 115 ? -5.404 13.453 -6.851 1.00 90.56 115 SER A C 1
ATOM 907 O O . SER A 1 115 ? -6.581 13.808 -6.870 1.00 90.56 115 SER A O 1
ATOM 909 N N . ARG A 1 116 ? -4.827 12.893 -7.925 1.00 91.19 116 ARG A N 1
ATOM 910 C CA . ARG A 1 116 ? -5.536 12.582 -9.172 1.00 91.19 116 ARG A CA 1
ATOM 911 C C . ARG A 1 116 ? -5.336 11.120 -9.535 1.00 91.19 116 ARG A C 1
ATOM 913 O O . ARG A 1 116 ? -4.253 10.713 -9.947 1.00 91.19 116 ARG A O 1
ATOM 920 N N . VAL A 1 117 ? -6.402 10.339 -9.411 1.00 91.56 117 VAL A N 1
ATOM 921 C CA . VAL A 1 117 ? -6.410 8.941 -9.841 1.00 91.56 117 VAL A CA 1
ATOM 922 C C . VAL A 1 117 ? -6.507 8.887 -11.373 1.00 91.56 117 VAL A C 1
ATOM 924 O O . VAL A 1 117 ? -7.444 9.460 -11.938 1.00 91.56 117 VAL A O 1
ATOM 927 N N . PRO A 1 118 ? -5.574 8.215 -12.070 1.00 92.06 118 PRO A N 1
ATOM 928 C CA . PRO A 1 118 ? -5.625 8.107 -13.521 1.00 92.06 118 PRO A CA 1
ATOM 929 C C . PRO A 1 118 ? -6.787 7.217 -13.984 1.00 92.06 118 PRO A C 1
ATOM 931 O O . PRO A 1 118 ? -7.230 6.301 -13.289 1.00 92.06 118 PRO A O 1
ATOM 934 N N . THR A 1 119 ? -7.279 7.470 -15.199 1.00 89.56 119 THR A N 1
ATOM 935 C CA . THR A 1 119 ? -8.335 6.644 -15.805 1.00 89.56 119 THR A CA 1
ATOM 936 C C . THR A 1 119 ? -7.847 5.205 -15.980 1.00 89.56 119 THR A C 1
ATOM 938 O O . THR A 1 119 ? -6.755 4.977 -16.493 1.00 89.56 119 THR A O 1
ATOM 941 N N . GLY A 1 120 ? -8.658 4.231 -15.559 1.00 87.19 120 GLY A N 1
ATOM 942 C CA . GLY A 1 120 ? -8.315 2.806 -15.633 1.00 87.19 120 GLY A CA 1
ATOM 943 C C . GLY A 1 120 ? -7.510 2.274 -14.442 1.00 87.19 120 GLY A C 1
ATOM 944 O O . GLY A 1 120 ? -7.262 1.069 -14.379 1.00 87.19 120 GLY A O 1
ATOM 945 N N . ALA A 1 121 ? -7.139 3.125 -13.479 1.00 91.56 121 ALA A N 1
ATOM 946 C CA . ALA A 1 121 ? -6.646 2.654 -12.191 1.00 91.56 121 ALA A CA 1
ATOM 947 C C . ALA A 1 121 ? -7.746 1.930 -11.404 1.00 91.56 121 ALA A C 1
ATOM 949 O O . ALA A 1 121 ? -8.932 2.250 -11.500 1.00 91.56 121 ALA A O 1
ATOM 950 N N . ILE A 1 122 ? -7.341 0.961 -10.587 1.00 90.38 122 ILE A N 1
ATOM 951 C CA . ILE A 1 122 ? -8.252 0.223 -9.718 1.00 90.38 122 ILE A CA 1
ATOM 952 C C . ILE A 1 122 ? -8.282 0.918 -8.356 1.00 90.38 122 ILE A C 1
ATOM 954 O O . ILE A 1 122 ? -7.315 0.872 -7.595 1.00 90.38 122 ILE A O 1
ATOM 958 N N . THR A 1 123 ? -9.428 1.513 -8.039 1.00 85.88 123 THR A N 1
ATOM 959 C CA . THR A 1 123 ? -9.754 2.144 -6.747 1.00 85.88 123 THR A CA 1
ATOM 960 C C . THR A 1 123 ? -10.765 1.313 -5.959 1.00 85.88 123 THR A C 1
ATOM 962 O O . THR A 1 123 ? -11.683 1.859 -5.351 1.00 85.88 123 THR A O 1
ATOM 965 N N . GLY A 1 124 ? -10.679 -0.016 -6.064 1.00 78.00 124 GLY A N 1
ATOM 966 C CA . GLY A 1 124 ? -11.639 -0.933 -5.447 1.00 78.00 124 GLY A CA 1
ATOM 967 C C . GLY A 1 124 ? -11.766 -0.746 -3.933 1.00 78.00 124 GLY A C 1
ATOM 968 O O . GLY A 1 124 ? -11.027 0.014 -3.308 1.00 78.00 124 GLY A O 1
ATOM 969 N N . ARG A 1 125 ? -12.700 -1.479 -3.326 1.00 81.19 125 ARG A N 1
ATOM 970 C CA . ARG A 1 125 ? -12.902 -1.439 -1.882 1.00 81.19 125 ARG A CA 1
ATOM 971 C C . ARG A 1 125 ? -11.689 -2.061 -1.197 1.00 81.19 125 ARG A C 1
ATOM 973 O O . ARG A 1 125 ? -11.487 -3.274 -1.255 1.00 81.19 125 ARG A O 1
ATOM 980 N N . PHE A 1 126 ? -10.877 -1.220 -0.576 1.00 78.50 126 PHE A N 1
ATOM 981 C CA . PHE A 1 126 ? -9.831 -1.664 0.320 1.00 78.50 126 PHE A CA 1
ATOM 982 C C . PHE A 1 126 ? -10.470 -2.106 1.629 1.00 78.50 126 PHE A C 1
ATOM 984 O O . PHE A 1 126 ? -11.304 -1.416 2.221 1.00 78.50 126 PHE A O 1
ATOM 991 N N . GLU A 1 127 ? -10.078 -3.287 2.062 1.00 76.94 127 GLU A N 1
ATOM 992 C CA . GLU A 1 127 ? -10.618 -3.960 3.230 1.00 76.94 127 GLU A CA 1
ATOM 993 C C . GLU A 1 127 ? -9.459 -4.416 4.109 1.00 76.94 127 GLU A C 1
ATOM 995 O O . GLU A 1 127 ? -8.297 -4.425 3.696 1.00 76.94 127 GLU A O 1
ATOM 1000 N N . ILE A 1 128 ? -9.782 -4.763 5.349 1.00 73.38 128 ILE A N 1
ATOM 1001 C CA . ILE A 1 128 ? -8.824 -5.331 6.280 1.00 73.38 128 ILE A CA 1
ATOM 1002 C C . ILE A 1 128 ? -9.286 -6.748 6.604 1.00 73.38 128 ILE A C 1
ATOM 1004 O O . ILE A 1 128 ? -10.329 -6.937 7.229 1.00 73.38 128 ILE A O 1
ATOM 1008 N N . GLY A 1 129 ? -8.510 -7.739 6.178 1.00 74.06 129 GLY A N 1
ATOM 1009 C CA . GLY A 1 129 ? -8.602 -9.100 6.690 1.00 74.06 129 GLY A CA 1
ATOM 1010 C C . GLY A 1 129 ? -7.955 -9.205 8.070 1.00 74.06 129 GLY A C 1
ATOM 1011 O O . GLY A 1 129 ? -7.166 -8.349 8.464 1.00 74.06 129 GLY A O 1
ATOM 1012 N N . CYS A 1 130 ? -8.255 -10.265 8.811 1.00 74.75 130 CYS A N 1
ATOM 1013 C CA . CYS A 1 130 ? -7.617 -10.528 10.096 1.00 74.75 130 CYS A CA 1
ATOM 1014 C C . CYS A 1 130 ? -7.037 -11.938 10.117 1.00 74.75 130 CYS A C 1
ATOM 1016 O O . CYS A 1 130 ? -7.708 -12.890 9.721 1.00 74.75 130 CYS A O 1
ATOM 1018 N N . SER A 1 131 ? -5.791 -12.072 10.564 1.00 72.81 131 SER A N 1
ATOM 1019 C CA . SER A 1 131 ? -5.167 -13.375 10.767 1.00 72.81 131 SER A CA 1
ATOM 1020 C C . SER A 1 131 ? -5.678 -14.037 12.045 1.00 72.81 131 SER A C 1
ATOM 1022 O O . SER A 1 131 ? -6.177 -13.375 12.954 1.00 72.81 131 SER A O 1
ATOM 1024 N N . GLU A 1 132 ? -5.464 -15.348 12.166 1.00 68.44 132 GLU A N 1
ATOM 1025 C CA . GLU A 1 132 ? -5.785 -16.121 13.378 1.00 68.44 132 GLU A CA 1
ATOM 1026 C C . GLU A 1 132 ? -5.085 -15.582 14.641 1.00 68.44 132 GLU A C 1
ATOM 1028 O O . GLU A 1 132 ? -5.540 -15.792 15.763 1.00 68.44 132 GLU A O 1
ATOM 1033 N N . GLN A 1 133 ? -3.990 -14.836 14.466 1.00 68.12 133 GLN A N 1
ATOM 1034 C CA . GLN 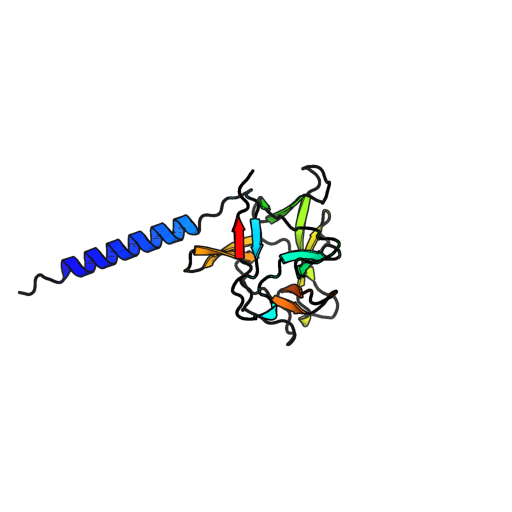A 1 133 ? -3.240 -14.195 15.548 1.00 68.12 133 GLN A CA 1
ATOM 1035 C C . GLN A 1 133 ? -3.819 -12.824 15.947 1.00 68.12 133 GLN A C 1
ATOM 1037 O O . GLN A 1 133 ? -3.300 -12.182 16.862 1.00 68.12 133 GLN A O 1
ATOM 1042 N N . GLY A 1 134 ? -4.889 -12.365 15.288 1.00 66.12 134 GLY A N 1
ATOM 1043 C CA . GLY A 1 134 ? -5.507 -11.060 15.519 1.00 66.12 134 GLY A CA 1
ATOM 1044 C C . GLY A 1 134 ? -4.749 -9.899 14.875 1.00 66.12 134 GLY A C 1
ATOM 1045 O O . GLY A 1 134 ? -4.838 -8.780 15.374 1.00 66.12 134 GLY A O 1
ATOM 1046 N N . ARG A 1 135 ? -3.961 -10.150 13.817 1.00 72.31 135 ARG A N 1
ATOM 1047 C CA . ARG A 1 135 ? -3.288 -9.083 13.060 1.00 72.31 135 ARG A CA 1
ATOM 1048 C C . ARG A 1 135 ? -4.075 -8.736 11.808 1.00 72.31 135 ARG A C 1
ATOM 1050 O O . ARG A 1 135 ? -4.517 -9.617 11.077 1.00 72.31 135 ARG A O 1
ATOM 1057 N N . HIS A 1 136 ? -4.183 -7.446 11.547 1.00 77.12 136 HIS A N 1
ATOM 1058 C CA . HIS A 1 136 ? -4.887 -6.902 10.401 1.00 77.12 136 HIS A CA 1
ATOM 1059 C C . HIS A 1 136 ? -4.029 -6.930 9.136 1.00 77.12 136 HIS A C 1
ATOM 1061 O O . HIS A 1 136 ? -2.839 -6.639 9.198 1.00 77.12 136 HIS A O 1
ATOM 1067 N N . ILE A 1 137 ? -4.637 -7.277 8.004 1.00 79.50 137 ILE A N 1
ATOM 1068 C CA . ILE A 1 137 ? -3.987 -7.458 6.705 1.00 79.50 137 ILE A CA 1
ATOM 1069 C C . ILE A 1 137 ? -4.760 -6.661 5.669 1.00 79.50 137 ILE A C 1
ATOM 1071 O O . ILE A 1 137 ? -5.982 -6.750 5.615 1.00 79.50 137 ILE A O 1
ATOM 1075 N N . LEU A 1 138 ? -4.068 -5.930 4.806 1.00 80.69 138 LEU A N 1
ATOM 1076 C CA . LEU A 1 138 ? -4.723 -5.229 3.711 1.00 80.69 138 LEU A CA 1
ATOM 1077 C C . LEU A 1 138 ? -5.282 -6.198 2.648 1.00 80.69 138 LEU A C 1
ATOM 1079 O O . LEU A 1 138 ? -4.570 -7.088 2.194 1.00 80.69 138 LEU A O 1
ATOM 1083 N N . SER A 1 139 ? -6.504 -5.978 2.166 1.00 80.19 139 SER A N 1
ATOM 1084 C CA . SER A 1 139 ? -7.071 -6.617 0.967 1.00 80.19 139 SER A CA 1
ATOM 1085 C C . SER A 1 139 ? -7.697 -5.591 0.028 1.00 80.19 139 SER A C 1
ATOM 1087 O O . SER A 1 139 ? -8.019 -4.471 0.422 1.00 80.19 139 SER A O 1
ATOM 1089 N N . LEU A 1 140 ? -7.885 -5.978 -1.234 1.00 81.62 140 LEU A N 1
ATOM 1090 C CA . LEU A 1 140 ? -8.587 -5.176 -2.235 1.00 81.62 140 LEU A CA 1
ATOM 1091 C C . LEU A 1 140 ? -9.667 -6.021 -2.913 1.00 81.62 140 LEU A C 1
ATOM 1093 O O . LEU A 1 140 ? -9.348 -6.949 -3.658 1.00 81.62 140 LEU A O 1
ATOM 1097 N N . ASN A 1 141 ? -10.938 -5.680 -2.679 1.00 82.19 141 ASN A N 1
ATOM 1098 C CA . ASN A 1 141 ? -12.105 -6.476 -3.074 1.00 82.19 141 ASN A CA 1
ATOM 1099 C C . ASN A 1 141 ? -11.969 -7.948 -2.623 1.00 82.19 141 ASN A C 1
ATOM 1101 O O . ASN A 1 141 ? -12.083 -8.860 -3.442 1.00 82.19 141 ASN A O 1
ATOM 1105 N N . GLY A 1 142 ? -11.630 -8.177 -1.349 1.00 77.44 142 GLY A N 1
ATOM 1106 C CA . GLY A 1 142 ? -11.388 -9.512 -0.790 1.00 77.44 142 GLY A CA 1
ATOM 1107 C C . GLY A 1 142 ? -10.116 -10.240 -1.257 1.00 77.44 142 GLY A C 1
ATOM 1108 O O . GLY A 1 142 ? -9.809 -11.304 -0.723 1.00 77.44 142 GLY A O 1
ATOM 1109 N N . ASP A 1 143 ? -9.350 -9.703 -2.214 1.00 77.56 143 ASP A N 1
ATOM 1110 C CA . ASP A 1 143 ? -8.096 -10.320 -2.661 1.00 77.56 143 ASP A CA 1
ATOM 1111 C C . ASP A 1 143 ? -6.913 -9.885 -1.782 1.00 77.56 143 ASP A C 1
ATOM 1113 O O . ASP A 1 143 ? -6.674 -8.690 -1.583 1.00 77.56 143 ASP A O 1
ATOM 1117 N N . LEU A 1 144 ? -6.172 -10.873 -1.277 1.00 72.31 144 LEU A N 1
ATOM 1118 C CA . LEU A 1 144 ? -5.014 -10.732 -0.387 1.00 72.31 144 LEU A CA 1
ATOM 1119 C C . LEU A 1 144 ? -3.672 -10.935 -1.111 1.00 72.31 144 LEU A C 1
ATOM 1121 O O . LEU A 1 144 ? -2.623 -10.912 -0.471 1.00 72.31 144 LEU A O 1
ATOM 1125 N N . ARG A 1 145 ? -3.674 -11.177 -2.429 1.00 75.50 145 ARG A N 1
ATOM 1126 C CA . ARG A 1 145 ? -2.474 -11.522 -3.213 1.00 75.50 145 ARG A CA 1
ATOM 1127 C C . ARG A 1 145 ? -1.581 -10.311 -3.495 1.00 75.50 145 ARG A C 1
ATOM 1129 O O . ARG A 1 145 ? -1.428 -9.886 -4.642 1.00 75.50 145 ARG A O 1
ATOM 1136 N N . TRP A 1 146 ? -0.973 -9.770 -2.449 1.00 80.62 146 TRP A N 1
ATOM 1137 C CA . TRP A 1 146 ? 0.069 -8.757 -2.565 1.00 80.62 146 TRP A CA 1
ATOM 1138 C C . TRP A 1 146 ? 1.443 -9.387 -2.800 1.00 80.62 146 TRP A C 1
ATOM 1140 O O . TRP A 1 146 ? 1.714 -10.521 -2.400 1.00 80.62 146 TRP A O 1
ATOM 1150 N N . GLN A 1 147 ? 2.316 -8.640 -3.470 1.00 83.00 147 GLN A N 1
ATOM 1151 C CA . GLN A 1 147 ? 3.676 -9.043 -3.820 1.00 83.00 147 GLN A CA 1
ATOM 1152 C C . GLN A 1 147 ? 4.622 -7.865 -3.577 1.00 83.00 147 GLN A C 1
ATOM 1154 O O . GLN A 1 147 ? 4.248 -6.717 -3.818 1.00 83.00 147 GLN A O 1
ATOM 1159 N N . ALA A 1 148 ? 5.853 -8.132 -3.139 1.00 83.19 148 ALA A N 1
ATOM 1160 C CA . ALA A 1 148 ? 6.914 -7.129 -3.109 1.00 83.19 148 ALA A CA 1
ATOM 1161 C C . ALA A 1 148 ? 7.917 -7.501 -4.185 1.00 83.19 148 ALA A C 1
ATOM 1163 O O . ALA A 1 148 ? 8.561 -8.542 -4.122 1.00 83.19 148 ALA A O 1
ATOM 1164 N N . CYS A 1 149 ? 8.033 -6.644 -5.183 1.00 81.62 149 CYS A N 1
ATOM 1165 C CA . CYS A 1 149 ? 8.940 -6.832 -6.299 1.00 81.62 149 CYS A CA 1
ATOM 1166 C C . CYS A 1 149 ? 10.219 -6.052 -6.040 1.00 81.62 149 CYS A C 1
ATOM 1168 O O . CYS A 1 149 ? 10.148 -4.864 -5.705 1.00 81.62 149 CYS A O 1
ATOM 1170 N N . ARG A 1 150 ? 11.390 -6.670 -6.239 1.00 80.19 150 ARG A N 1
ATOM 1171 C CA . ARG A 1 150 ? 12.644 -5.905 -6.195 1.00 80.19 150 ARG A CA 1
ATOM 1172 C C . ARG A 1 150 ? 12.602 -4.786 -7.237 1.00 80.19 150 ARG A C 1
ATOM 1174 O O . ARG A 1 150 ? 12.106 -4.946 -8.355 1.00 80.19 150 ARG A O 1
ATOM 1181 N N . GLY A 1 151 ? 13.114 -3.620 -6.872 1.00 69.25 151 GLY A N 1
ATOM 1182 C CA . GLY A 1 151 ? 13.346 -2.529 -7.813 1.00 69.25 151 GLY A CA 1
ATOM 1183 C C . GLY A 1 151 ? 13.167 -1.172 -7.160 1.00 69.25 151 GLY A C 1
ATOM 1184 O O . GLY A 1 151 ? 12.192 -0.951 -6.454 1.00 69.25 151 GLY A O 1
ATOM 1185 N N . GLY A 1 152 ? 14.122 -0.285 -7.421 1.00 65.25 152 GLY A N 1
ATOM 1186 C CA . GLY A 1 152 ? 14.260 1.017 -6.775 1.00 65.25 152 GLY A CA 1
ATOM 1187 C C . GLY A 1 152 ? 15.704 1.247 -6.313 1.00 65.25 152 GLY A C 1
ATOM 1188 O O . GLY A 1 152 ? 16.608 0.471 -6.633 1.00 65.25 152 GLY A O 1
ATOM 1189 N N . TYR A 1 153 ? 15.938 2.328 -5.571 1.00 61.34 153 TYR A N 1
ATOM 1190 C CA . TYR A 1 153 ? 17.257 2.669 -5.026 1.00 61.34 153 TYR A CA 1
ATOM 1191 C C . TYR A 1 153 ? 17.587 1.819 -3.783 1.00 61.34 153 TYR A C 1
ATOM 1193 O O . TYR A 1 153 ? 16.712 1.580 -2.961 1.00 61.34 153 TYR A O 1
ATOM 1201 N N . ARG A 1 154 ? 18.845 1.372 -3.622 1.00 66.75 154 ARG A N 1
ATOM 1202 C CA . ARG A 1 154 ? 19.400 0.744 -2.393 1.00 66.75 154 ARG A CA 1
ATOM 1203 C C . ARG A 1 154 ? 18.442 -0.196 -1.623 1.00 66.75 154 ARG A C 1
ATOM 1205 O O . ARG A 1 154 ? 18.115 0.063 -0.471 1.00 66.75 154 ARG A O 1
ATOM 1212 N N . ARG A 1 155 ? 18.084 -1.342 -2.216 1.00 75.88 155 ARG A N 1
ATOM 1213 C CA . ARG A 1 155 ? 17.272 -2.407 -1.569 1.00 75.88 155 ARG A CA 1
ATOM 1214 C C . ARG A 1 155 ? 15.795 -2.048 -1.338 1.00 75.88 155 ARG A C 1
ATOM 1216 O O . ARG A 1 155 ? 15.142 -2.658 -0.500 1.00 75.88 155 ARG A O 1
ATOM 1223 N N . GLU A 1 156 ? 15.271 -1.083 -2.082 1.00 83.00 156 GLU A N 1
ATOM 1224 C CA . GLU A 1 156 ? 13.839 -0.784 -2.130 1.00 83.00 156 GLU A CA 1
ATOM 1225 C C . GLU A 1 156 ? 13.053 -1.900 -2.837 1.00 83.00 156 GLU A C 1
ATOM 1227 O O . GLU A 1 156 ? 13.505 -2.485 -3.832 1.00 83.00 156 GLU A O 1
ATOM 1232 N N . TRP A 1 157 ? 11.855 -2.169 -2.317 1.00 85.06 157 TRP A N 1
ATOM 1233 C CA . TRP A 1 157 ? 10.898 -3.085 -2.921 1.00 85.06 157 TRP A CA 1
ATOM 1234 C C . TRP A 1 157 ? 9.572 -2.385 -3.180 1.00 85.06 157 TRP A C 1
ATOM 1236 O O . TRP A 1 157 ? 9.081 -1.601 -2.372 1.00 85.06 157 TRP A O 1
ATOM 1246 N N . ARG A 1 158 ? 8.970 -2.706 -4.316 1.00 85.81 158 ARG A N 1
ATOM 1247 C CA . ARG A 1 158 ? 7.730 -2.120 -4.816 1.00 85.81 158 ARG A CA 1
ATOM 1248 C C . ARG A 1 158 ? 6.541 -2.991 -4.454 1.00 85.81 158 ARG A C 1
ATOM 1250 O O . ARG A 1 158 ? 6.566 -4.190 -4.737 1.00 85.81 158 ARG A O 1
ATOM 1257 N N . ILE A 1 159 ? 5.480 -2.395 -3.914 1.00 84.31 159 ILE A N 1
ATOM 1258 C CA . ILE A 1 159 ? 4.264 -3.141 -3.576 1.00 84.31 159 ILE A CA 1
ATOM 1259 C C . ILE A 1 159 ? 3.387 -3.285 -4.816 1.00 84.31 159 ILE A C 1
ATOM 1261 O O . ILE A 1 159 ? 2.997 -2.294 -5.439 1.00 84.31 159 ILE A O 1
ATOM 1265 N N . SER A 1 160 ? 3.122 -4.535 -5.189 1.00 84.62 160 SER A N 1
ATOM 1266 C CA . SER A 1 160 ? 2.503 -4.904 -6.460 1.00 84.62 160 SER A CA 1
ATOM 1267 C C . SER A 1 160 ? 1.426 -5.979 -6.297 1.00 84.62 160 SER A C 1
ATOM 1269 O O . SER A 1 160 ? 1.340 -6.647 -5.265 1.00 84.62 160 SER A O 1
ATOM 1271 N N . ARG A 1 161 ? 0.603 -6.155 -7.335 1.00 84.50 161 ARG A N 1
ATOM 1272 C CA . ARG A 1 161 ?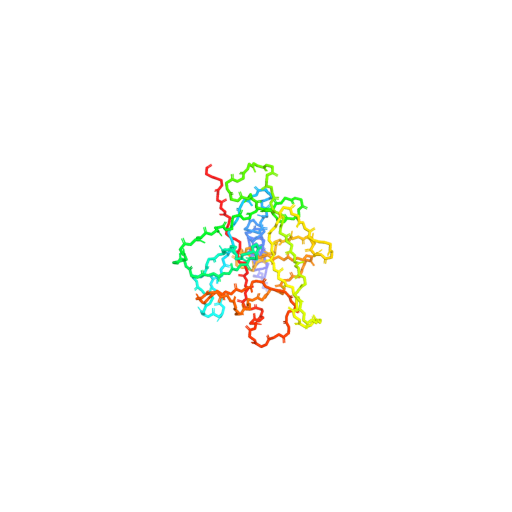 -0.433 -7.195 -7.414 1.00 84.50 161 ARG A CA 1
ATOM 1273 C C . ARG A 1 161 ? -0.484 -7.823 -8.803 1.00 84.50 161 ARG A C 1
ATOM 1275 O O . ARG A 1 161 ? -0.498 -7.106 -9.801 1.00 84.50 161 ARG A O 1
ATOM 1282 N N . GLY A 1 162 ? -0.606 -9.148 -8.857 1.00 82.19 162 GLY A N 1
ATOM 1283 C CA . GLY A 1 162 ? -0.829 -9.894 -10.098 1.00 82.19 162 GLY A CA 1
ATOM 1284 C C . GLY A 1 162 ? 0.364 -9.882 -11.057 1.00 82.19 162 GLY A C 1
ATOM 1285 O O . GLY A 1 162 ? 0.164 -9.902 -12.267 1.00 82.19 162 GLY A O 1
ATOM 1286 N N . VAL A 1 163 ? 1.582 -9.788 -10.526 1.00 82.94 163 VAL A N 1
ATOM 1287 C CA . VAL A 1 163 ? 2.830 -9.902 -11.285 1.00 82.94 163 VAL A CA 1
ATOM 1288 C C . VAL A 1 163 ? 3.206 -11.382 -11.379 1.00 82.94 163 VAL A C 1
ATOM 1290 O O . VAL A 1 163 ? 3.219 -12.073 -10.361 1.00 82.94 163 VAL A O 1
ATOM 1293 N N . SER A 1 164 ? 3.531 -11.889 -12.565 1.00 77.06 164 SER A N 1
ATOM 1294 C CA . SER A 1 164 ? 3.946 -13.294 -12.753 1.00 77.06 164 SER A CA 1
ATOM 1295 C C . SER A 1 164 ? 5.472 -13.484 -12.785 1.00 77.06 164 SER A C 1
ATOM 1297 O O . SER A 1 164 ? 5.973 -14.438 -13.379 1.00 77.06 164 SER A O 1
ATOM 1299 N N . ASP A 1 165 ? 6.215 -12.561 -12.178 1.00 69.50 165 ASP A N 1
ATOM 1300 C CA . ASP A 1 165 ? 7.679 -12.513 -12.187 1.00 69.50 165 ASP A CA 1
ATOM 1301 C C . ASP A 1 165 ? 8.281 -13.331 -11.030 1.00 69.50 165 ASP A C 1
ATOM 1303 O O . ASP A 1 165 ? 7.783 -13.308 -9.903 1.00 69.50 165 ASP A O 1
ATOM 1307 N N . ARG A 1 166 ? 9.385 -14.032 -11.309 1.00 64.75 166 ARG A N 1
ATOM 1308 C CA . ARG A 1 166 ? 10.159 -14.807 -10.328 1.00 64.75 166 ARG A CA 1
ATOM 1309 C C . ARG A 1 166 ? 10.843 -13.912 -9.290 1.00 64.75 166 ARG A C 1
ATOM 1311 O O . ARG A 1 166 ? 11.064 -14.371 -8.173 1.00 64.75 166 ARG A O 1
ATOM 1318 N N . ASP A 1 167 ? 11.114 -12.648 -9.624 1.00 70.81 167 ASP A N 1
ATOM 1319 C CA . ASP A 1 167 ? 11.740 -11.663 -8.725 1.00 70.81 167 ASP A CA 1
ATOM 1320 C C . ASP A 1 167 ? 10.730 -10.921 -7.821 1.00 70.81 167 ASP A C 1
ATOM 1322 O O . ASP A 1 167 ? 11.090 -10.018 -7.053 1.00 70.81 167 ASP A O 1
ATOM 1326 N N . CYS A 1 168 ? 9.456 -11.316 -7.891 1.00 76.50 168 CYS A N 1
ATOM 1327 C CA . CYS A 1 168 ? 8.363 -10.832 -7.058 1.00 76.50 168 CYS A CA 1
ATOM 1328 C C . CYS A 1 168 ? 7.862 -11.965 -6.151 1.00 76.50 168 CYS A C 1
ATOM 1330 O O . CYS A 1 168 ? 6.880 -12.627 -6.509 1.00 76.50 168 CYS A O 1
ATOM 1332 N N . PRO A 1 169 ? 8.494 -12.216 -4.986 1.00 66.25 169 PRO A N 1
ATOM 1333 C CA . PRO A 1 169 ? 7.996 -13.194 -4.025 1.00 66.25 169 PRO A CA 1
ATOM 1334 C C . PRO A 1 169 ? 6.504 -12.963 -3.750 1.00 66.25 169 PRO A C 1
ATOM 1336 O O . PRO A 1 169 ? 6.088 -11.902 -3.275 1.00 66.25 169 PRO A O 1
ATOM 1339 N N . ALA A 1 170 ? 5.698 -13.960 -4.116 1.00 60.34 170 ALA A N 1
ATOM 1340 C CA . ALA A 1 170 ? 4.268 -13.992 -3.861 1.00 60.34 170 ALA A CA 1
ATOM 1341 C C . ALA A 1 170 ? 3.979 -14.601 -2.482 1.00 60.34 170 ALA A C 1
ATOM 1343 O O . ALA A 1 170 ? 4.721 -15.457 -2.016 1.00 60.34 170 ALA A O 1
ATOM 1344 N N . ALA A 1 171 ? 2.867 -14.181 -1.874 1.00 50.41 171 ALA A N 1
ATOM 1345 C CA . ALA A 1 171 ? 2.215 -14.795 -0.707 1.00 50.41 171 ALA A CA 1
ATOM 1346 C C . ALA A 1 171 ? 2.887 -14.663 0.678 1.00 50.41 171 ALA A C 1
ATOM 1348 O O . ALA A 1 171 ? 2.177 -14.763 1.675 1.00 50.41 171 ALA A O 1
ATOM 1349 N N . ASP A 1 172 ? 4.175 -14.327 0.778 1.00 50.03 172 ASP A N 1
ATOM 1350 C CA . ASP A 1 172 ? 4.854 -14.199 2.089 1.00 50.03 172 ASP A CA 1
ATOM 1351 C C . ASP A 1 172 ? 4.869 -12.773 2.664 1.00 50.03 172 ASP A C 1
ATOM 1353 O O . ASP A 1 172 ? 5.561 -12.465 3.643 1.00 50.03 172 ASP A O 1
ATOM 1357 N N . LEU A 1 173 ? 4.092 -11.886 2.046 1.00 56.69 173 LEU A N 1
ATOM 1358 C CA . LEU A 1 173 ? 3.914 -10.501 2.453 1.00 56.69 173 LEU A CA 1
ATOM 1359 C C . LEU A 1 173 ? 2.512 -10.291 2.977 1.00 56.69 173 LEU A C 1
ATOM 1361 O O . LEU A 1 173 ? 1.574 -9.951 2.257 1.00 56.69 173 LEU A O 1
ATOM 1365 N N . TRP A 1 174 ? 2.406 -10.451 4.281 1.00 65.06 174 TRP A N 1
ATOM 1366 C CA . TRP A 1 174 ? 1.286 -9.934 5.028 1.00 65.06 174 TRP A CA 1
ATOM 1367 C C . TRP A 1 174 ? 1.618 -8.477 5.330 1.00 65.06 174 TRP A C 1
ATOM 1369 O O . TRP A 1 174 ? 2.481 -8.194 6.156 1.00 65.06 174 TRP A O 1
ATOM 1379 N N . PHE A 1 175 ? 0.988 -7.557 4.599 1.00 64.44 175 PHE A N 1
ATOM 1380 C CA . PHE A 1 175 ? 1.028 -6.139 4.943 1.00 64.44 175 PHE A CA 1
ATOM 1381 C C . PHE A 1 175 ? 0.243 -5.955 6.225 1.00 64.44 175 PHE A C 1
ATOM 1383 O O . PHE A 1 175 ? -0.981 -5.795 6.198 1.00 64.44 175 PHE A O 1
ATOM 1390 N N . TRP A 1 176 ? 0.952 -6.059 7.341 1.00 70.62 176 TRP A N 1
ATOM 1391 C CA . TRP A 1 176 ? 0.341 -5.919 8.638 1.00 70.62 176 TRP A CA 1
ATOM 1392 C C . TRP A 1 176 ? -0.020 -4.464 8.859 1.00 70.62 176 TRP A C 1
ATOM 1394 O O . TRP A 1 176 ? 0.712 -3.550 8.485 1.00 70.62 176 TRP A O 1
ATOM 1404 N N . ILE A 1 177 ? -1.180 -4.270 9.457 1.00 72.19 177 ILE A N 1
ATOM 1405 C CA . ILE A 1 177 ? -1.697 -2.959 9.801 1.00 72.19 177 ILE A CA 1
ATOM 1406 C C . ILE A 1 177 ? -1.507 -2.793 11.301 1.00 72.19 177 ILE A C 1
ATOM 1408 O O . ILE A 1 177 ? -2.194 -3.438 12.097 1.00 72.19 177 ILE A O 1
ATOM 1412 N N . ASP A 1 178 ? -0.586 -1.910 11.673 1.00 73.00 178 ASP A N 1
ATOM 1413 C CA . ASP A 1 178 ? -0.416 -1.469 13.052 1.00 73.00 178 ASP A CA 1
ATOM 1414 C C . ASP A 1 178 ? -1.073 -0.088 13.189 1.00 73.00 178 ASP A C 1
ATOM 1416 O O . ASP A 1 178 ? -0.664 0.884 12.545 1.00 73.00 178 ASP A O 1
ATOM 1420 N N . TYR A 1 179 ? -2.150 -0.003 13.976 1.00 70.94 179 TYR A N 1
ATOM 1421 C CA . TYR A 1 179 ? -2.877 1.253 14.155 1.00 70.94 179 TYR A CA 1
ATOM 1422 C C . TYR A 1 179 ? -2.003 2.289 14.854 1.00 70.94 179 TYR A C 1
ATOM 1424 O O . TYR A 1 179 ? -1.468 2.052 15.940 1.00 70.94 179 TYR A O 1
ATOM 1432 N N . VAL A 1 180 ? -1.921 3.469 14.249 1.00 70.12 180 VAL A N 1
ATOM 1433 C CA . VAL A 1 180 ? -1.300 4.633 14.866 1.00 70.12 180 VAL A CA 1
ATOM 1434 C C . VAL A 1 180 ? -2.370 5.247 15.758 1.00 70.12 180 VAL A C 1
ATOM 1436 O O . VAL A 1 180 ? -3.427 5.654 15.271 1.00 70.12 180 VAL A O 1
ATOM 1439 N N . ARG A 1 181 ? -2.150 5.261 17.078 1.00 53.47 181 ARG A N 1
ATOM 1440 C CA . ARG A 1 181 ? -3.088 5.938 17.982 1.00 53.47 181 ARG A CA 1
ATOM 1441 C C . ARG A 1 181 ? -3.177 7.415 17.576 1.00 53.47 181 ARG A C 1
ATOM 1443 O O . ARG A 1 181 ? -2.131 7.994 17.277 1.00 53.47 181 ARG A O 1
ATOM 1450 N N . PRO A 1 182 ? -4.374 8.029 17.573 1.00 47.12 182 PRO A N 1
ATOM 1451 C CA . PRO A 1 182 ? -4.448 9.482 17.556 1.00 47.12 182 PRO A CA 1
ATOM 1452 C C . PRO A 1 182 ? -3.651 9.998 18.763 1.00 47.12 182 PRO A C 1
ATOM 1454 O O . PRO A 1 182 ? -3.812 9.467 19.866 1.00 47.12 182 PRO A O 1
ATOM 1457 N N . LEU A 1 183 ? -2.728 10.930 18.509 1.00 36.12 183 LEU A N 1
ATOM 1458 C CA . LEU A 1 183 ? -2.002 11.652 19.557 1.00 36.12 183 LEU A CA 1
ATOM 1459 C C . LEU A 1 183 ? -2.983 12.403 20.461 1.00 36.12 183 LEU A C 1
ATOM 1461 O O . LEU A 1 183 ? -3.973 12.946 19.917 1.00 36.12 183 LEU A O 1
#

Foldseek 3Di:
DDPPPPVVVVVVVVVVVVLVVVLVVLQDDDAQFWWFFAQDQQPPPLRHQWGWADDPQFTKTHHPPDPDGRHDGWGHDPLWIWDADVVHDPVRIWTWWWDQDPDDQQQFTFIGTDPDDDPPIGRARWDWDADSVSWTFIDGPPHRWWWWADDDPDSMTTIGHRHPDPRTDIDRGRRTIGTDDDD

=== Feature glossary ===
A reading guide for the features in this record.

Start from the sequence.

  · Sequence gives the chain of amino acids in standard one-letter code (A=alanine, C=cysteine, …, Y=tyrosine), read N→C. It is the only feature that is directly encoded by the gene; all structural features are derived from the folded form of this sequence.

Fold it, and you get atomic coordinates and the backbone conformation that goes with them.

  · Structure coordinates are given as an mmCIF _atom_site loop: one row per atom with element, residue name, chain id, sequence number, and x/y/z position in Å. Only the four main-chain atoms per residue are included here; side chains are omitted to keep the record compact.

  · Backbone dihedral angles. Every residue except chain termini has a φ (preceding-C → N → Cα → C) and a ψ (N → Cα → C → next-N). They are reported in degrees following the IUPAC sign convention. Secondary structure is essentially a statement about which (φ, ψ) basin each residue occupies.

  · Eight-state secondary structure (DSSP): H is the canonical α-helix, G the tighter 3₁₀-helix, I the wider π-helix; E/B are β-structure, T and S are turns and bends, and '-' is everything else. DSSP derives these from the pattern of main-chain N–H···O=C hydrogen bonds, not from the sequence.

  · SS3 is a coarse helix/strand/coil call (letters a/b/c) made by the P-SEA algorithm from inter-Cα distances and dihedrals. It is less detailed than DSSP but needs only Cα positions.

Summarize the fold with a handful of shape descriptors and a per-residue structural alphabet.

  · Radius of gyration (Rg) is the root-mean-square distance of Cα atoms from their centroid — a single number for overall size and compactness. A globular domain of N residues has Rg ≈ 2.2·N^0.38 Å; an extended or disordered chain has a much larger Rg. The Cα contact count is the number of residue pairs whose Cα atoms are within 8 Å and are more than four positions apart in sequence — a standard proxy for tertiary packing density. The bounding box is the smallest axis-aligned box enclosing all Cα atoms.

  · 3Di is Foldseek's structural alphabet. Each residue is assigned one of twenty discrete states based on how its Cα sits relative to its spatial (not sequential) neighbors. Aligning 3Di strings finds structural homologs roughly as well as full 3D superposition, but orders of magnitude faster.

  · Solvent-accessible surface area (SASA) is the area in Å² traced out by the centre of a 1.4 Å probe sphere (a water molecule) rolled over the protein's van der Waals surface (Shrake–Rupley / Lee–Richards construction). Buried residues have near-zero SASA; fully exposed residues can exceed 200 Å². The total SASA scales roughly with the number of surface residues.

Ask how reliable the model is.

  · For AlphaFold models, the B-factor field carries pLDDT — the model's own estimate of local accuracy on a 0–100 scale. Regions with pLDDT<50 should be treated as essentially unmodeled; they often correspond to intrinsically disordered segments.

  · For experimental (PDB) structures, the B-factor (temperature factor) quantifies the positional spread of each atom in the crystal — a combination of thermal vibration and static disorder — in units of Å². High B-factors mark flexible loops or poorly resolved regions; low B-factors mark the rigid, well-ordered core.

  · Predicted Aligned Error (PAE) is an AlphaFold confidence matrix: entry (i, j) is the expected error in the position of residue j, in ångströms, when the prediction is superimposed on the true structure at residue i. Low PAE within a block of residues means that block is internally rigid and well-predicted; high PAE between two blocks means their relative placement is uncertain even if each block individually is confident.

Place it in context: what it resembles, what it is annotated as, and how it looks.

  · Structural nearest neighbors (via Foldseek easy-search vs the PDB). Reported per hit: target PDB id, E-value, and alignment TM-score. A TM-score above ~0.5 is the conventional threshold for 'same fold'.

  · Functional annotations link the protein to curated databases. InterPro entries identify conserved domains and families by matching the sequence against member-database signatures (Pfam, PROSITE, CDD, …). Gene Ontology (GO) terms describe molecular function, biological process, and cellular component in a controlled vocabulary. CATH places the structure in a hierarchical fold classification (Class/Architecture/Topology/Homologous-superfamily). The organism is the source species.

  · The contact map is a binary N×N matrix image: pixel (i, j) is dark where Cα_i and Cα_j are within 8 Å and |i−j|>4. Because the |i−j|>4 filter removes local helical contacts, off-diagonal stripes parallel to the main diagonal indicate parallel β-sheets; stripes perpendicular to it indicate antiparallel β-sheets. The Ramachandran plot scatters every residue's (φ, ψ) pair against the sterically allowed regions. The PAE heatmap renders the predicted-aligned-error matrix.

  · Six rendered views show the 3D structure from the faces of a cube — i.e. along ±x, ±y, ±z. Rendering representation is drawn randomly per protein from cartoon (secondary-structure ribbons), sticks (backbone bonds), or molecular surface; coloring is either N→C rainbow (blue at the N-terminus through red at the C-terminus) or one color per chain.